Protein AF-A0A847VWU3-F1 (afdb_monomer_lite)

Secondary structure (DSSP, 8-state):
----EEEEEEEEBTTTB-HHHHHHHHHHHHHHHHHS--TT------HHHHHHHHHT--TT-EEEETTEEEEHHHHHHHHHHHHHHHHHHTTS-TT-EEEEEEESSTTS-SEEEEEE-TTS---BSSTT-S-BPPPSS-EEEEEEEEEE--HHHHHH-SS---EE--HHHHHHH----SSEEEEEE-S-EE--HHHHHHHHHH-TTEEEEEE-S-EEETTEEEP--TTSEEEEEE-TT--EEEEEEPPPGGG---------

pLDDT: mean 82.82, std 13.8, range [35.09, 96.25]

Foldseek 3Di:
DDQDWDFQDKDFAPPGDALQVLLLQLLVQLCCQVVVDPVPDPDPCDPVNSVCSLVVFDQVDWTDGPNDTHGSVLSNVSNLVSQVRRVVSVVDDGRKMWTKTATPDPPAAGIKIWIGGNPFDWDAPDPDDPHTDDTPDTDMQGEHEEEDDDPVCVVPPVDQDAEADDLVVVVVGDDPHPHQYEYEYPRRYDDDPVVCLVVLVVVQSYKYKYFDPWDDDPNDTDDDDPQWGWIWIQGSVRDTDIDTHHDNPVSVPDPDPPDD

Radius of gyration: 19.16 Å; chains: 1; bounding box: 58×44×49 Å

Sequence (260 aa):
MSDKWQIIFQYQLKINGDAQIIYDKIFKAALTYKFRNIKGFAVPVDNKVLTESIFSLTSHDKIEIEGRTINGQKIKELFITSIALKWIESKFEKEDYFFIVITENETSCDTAVMVAKKDSVLRPIDDDEKQLMLPEEYFPFEFQVKEYFDFERMKKDPLLISKEIDVEKMEKIVKQYSEITLIYVRDYIDYESDKMIDFFEKHKNCYFISSTIRIEIDGKEIPIDHDKHNYVITLSRQLIIVESFNRPSFLLKEKPFEST

Structure (mmCIF, N/CA/C/O backbone):
data_AF-A0A847VWU3-F1
#
_entry.id   AF-A0A847VWU3-F1
#
loop_
_atom_site.group_PDB
_atom_site.id
_atom_site.type_symbol
_atom_site.label_atom_id
_atom_site.label_alt_id
_atom_site.label_comp_id
_atom_site.label_asym_id
_atom_site.label_entity_id
_atom_site.label_seq_id
_atom_site.pdbx_PDB_ins_code
_atom_site.Cartn_x
_atom_site.Cartn_y
_atom_site.Cartn_z
_atom_site.occupancy
_atom_site.B_iso_or_equiv
_atom_site.auth_seq_id
_atom_site.auth_comp_id
_atom_site.auth_asym_id
_atom_site.auth_atom_id
_atom_site.pdbx_PDB_model_num
ATOM 1 N N . MET A 1 1 ? 27.919 -7.137 2.768 1.00 35.09 1 MET A N 1
ATOM 2 C CA . MET A 1 1 ? 27.077 -7.933 1.852 1.00 35.09 1 MET A CA 1
ATOM 3 C C . MET A 1 1 ? 25.853 -7.082 1.599 1.00 35.09 1 MET A C 1
ATOM 5 O O . MET A 1 1 ? 25.273 -6.654 2.583 1.00 35.09 1 MET A O 1
ATOM 9 N N . SER A 1 2 ? 25.564 -6.703 0.353 1.00 41.62 2 SER A N 1
ATOM 10 C CA . SER A 1 2 ? 24.390 -5.874 0.060 1.00 41.62 2 SER A CA 1
ATOM 11 C C . SER A 1 2 ? 23.129 -6.679 0.356 1.00 41.62 2 SER A C 1
ATOM 13 O O . SER A 1 2 ? 23.035 -7.818 -0.109 1.00 41.62 2 SER A O 1
ATOM 15 N N . ASP A 1 3 ? 22.186 -6.104 1.097 1.00 53.47 3 ASP A N 1
ATOM 16 C CA . ASP A 1 3 ? 20.833 -6.646 1.211 1.00 53.47 3 ASP A CA 1
ATOM 17 C C . ASP A 1 3 ? 20.292 -6.837 -0.211 1.00 53.47 3 ASP A C 1
ATOM 19 O O . ASP A 1 3 ? 20.166 -5.883 -0.982 1.00 53.47 3 ASP A O 1
ATOM 23 N N . LYS A 1 4 ? 20.102 -8.094 -0.627 1.00 74.19 4 LYS A N 1
ATOM 24 C CA . LYS A 1 4 ? 19.619 -8.389 -1.975 1.00 74.19 4 LYS A CA 1
ATOM 25 C C . LYS A 1 4 ? 18.125 -8.110 -2.006 1.00 74.19 4 LYS A C 1
ATOM 27 O O . LYS A 1 4 ? 17.320 -8.902 -1.522 1.00 74.19 4 LYS A O 1
ATOM 32 N N . TRP A 1 5 ? 17.769 -6.970 -2.583 1.00 84.31 5 TRP A N 1
ATOM 33 C CA . TRP A 1 5 ? 16.393 -6.657 -2.930 1.00 84.31 5 TRP A CA 1
ATOM 34 C C . TRP A 1 5 ? 15.884 -7.620 -3.998 1.00 84.31 5 TRP A C 1
ATOM 36 O O . TRP A 1 5 ? 16.487 -7.789 -5.059 1.00 84.31 5 TRP A O 1
ATOM 46 N N . GLN A 1 6 ? 14.734 -8.218 -3.731 1.00 87.38 6 GLN A N 1
ATOM 47 C CA . GLN A 1 6 ? 13.976 -9.005 -4.685 1.00 87.38 6 GLN A CA 1
ATOM 48 C C . GLN A 1 6 ? 12.876 -8.143 -5.293 1.00 87.38 6 GLN A C 1
ATOM 50 O O . GLN A 1 6 ? 11.941 -7.747 -4.600 1.00 87.38 6 GLN A O 1
ATOM 55 N N . ILE A 1 7 ? 12.957 -7.888 -6.599 1.00 90.25 7 ILE A N 1
ATOM 56 C CA . ILE A 1 7 ? 11.912 -7.169 -7.336 1.00 90.25 7 ILE A CA 1
ATOM 57 C C . ILE A 1 7 ? 10.694 -8.070 -7.501 1.00 90.25 7 ILE A C 1
ATOM 59 O O . ILE A 1 7 ? 10.752 -9.073 -8.201 1.00 90.25 7 ILE A O 1
ATOM 63 N N . ILE A 1 8 ? 9.580 -7.711 -6.870 1.00 92.38 8 ILE A N 1
ATOM 64 C CA . ILE A 1 8 ? 8.316 -8.444 -7.011 1.00 92.38 8 ILE A CA 1
ATOM 65 C C . ILE A 1 8 ? 7.503 -7.881 -8.167 1.00 92.38 8 ILE A C 1
ATOM 67 O O . ILE A 1 8 ? 6.957 -8.633 -8.971 1.00 92.38 8 ILE A O 1
ATOM 71 N N . PHE A 1 9 ? 7.451 -6.557 -8.267 1.00 93.44 9 PHE A N 1
ATOM 72 C CA . PHE A 1 9 ? 6.750 -5.879 -9.341 1.00 93.44 9 PHE A CA 1
ATOM 73 C C . PHE A 1 9 ? 7.606 -4.776 -9.929 1.00 93.44 9 PHE A C 1
ATOM 75 O O . PHE A 1 9 ? 8.358 -4.109 -9.221 1.00 93.44 9 PHE A O 1
ATOM 82 N N . GLN A 1 10 ? 7.404 -4.541 -11.218 1.00 92.75 10 GLN A N 1
ATOM 83 C CA . GLN A 1 10 ? 7.965 -3.398 -11.908 1.00 92.75 10 GLN A CA 1
ATOM 84 C C . GLN A 1 10 ? 6.977 -2.865 -12.936 1.00 92.75 10 GLN A C 1
ATOM 86 O O . GLN A 1 10 ? 6.230 -3.638 -13.547 1.00 92.75 10 GLN A O 1
ATOM 91 N N . TYR A 1 11 ? 6.991 -1.557 -13.140 1.00 92.81 11 TYR A N 1
ATOM 92 C CA . TYR A 1 11 ? 6.289 -0.907 -14.238 1.00 92.81 11 TYR A CA 1
ATOM 93 C C . TYR A 1 11 ? 6.914 0.456 -14.533 1.00 92.81 11 TYR A C 1
ATOM 95 O O . TYR A 1 11 ? 7.698 1.000 -13.758 1.00 92.81 11 TYR A O 1
ATOM 103 N N . GLN A 1 12 ? 6.542 0.999 -15.680 1.00 92.88 12 GLN A N 1
ATOM 104 C CA . GLN A 1 12 ? 6.832 2.351 -16.102 1.00 92.88 12 GLN A CA 1
ATOM 105 C C . GLN A 1 12 ? 5.539 3.168 -16.030 1.00 92.88 12 GLN A C 1
ATOM 107 O O . GLN A 1 12 ? 4.534 2.828 -16.674 1.00 92.88 12 GLN A O 1
ATOM 112 N N . LEU A 1 13 ? 5.562 4.235 -15.231 1.00 95.00 13 LEU A N 1
ATOM 113 C CA . LEU A 1 13 ? 4.368 4.972 -14.831 1.00 95.00 13 LEU A CA 1
ATOM 114 C C . LEU A 1 13 ? 3.604 5.510 -16.046 1.00 95.00 13 LEU A C 1
ATOM 116 O O . LEU A 1 13 ? 4.144 6.275 -16.852 1.00 95.00 13 LEU A O 1
ATOM 120 N N . LYS A 1 14 ? 2.322 5.130 -16.152 1.00 89.94 14 LYS A N 1
ATOM 121 C CA . LYS A 1 14 ? 1.381 5.509 -17.230 1.00 89.94 14 LYS A CA 1
ATOM 122 C C . LYS A 1 14 ? 1.799 5.066 -18.641 1.00 89.94 14 LYS A C 1
ATOM 124 O O . LYS A 1 14 ? 1.217 5.542 -19.617 1.00 89.94 14 LYS A O 1
ATOM 129 N N . ILE A 1 15 ? 2.785 4.179 -18.763 1.00 92.38 15 ILE A N 1
ATOM 130 C CA . ILE A 1 15 ? 3.139 3.525 -20.030 1.00 92.38 15 ILE A CA 1
ATOM 131 C C . ILE A 1 15 ? 2.595 2.108 -20.052 1.00 92.38 15 ILE A C 1
ATOM 133 O O . ILE A 1 15 ? 1.831 1.750 -20.944 1.00 92.38 15 ILE A O 1
ATOM 137 N N . ASN A 1 16 ? 2.965 1.309 -19.056 1.00 88.62 16 ASN A N 1
ATOM 138 C CA . ASN A 1 16 ? 2.540 -0.084 -18.954 1.00 88.62 16 ASN A CA 1
ATOM 139 C C . ASN A 1 16 ? 1.989 -0.442 -17.568 1.00 88.62 16 ASN A C 1
ATOM 141 O O . ASN A 1 16 ? 1.617 -1.594 -17.349 1.00 88.62 16 ASN A O 1
ATOM 145 N N . GLY A 1 17 ? 1.900 0.530 -16.656 1.00 90.94 17 GLY A N 1
ATOM 146 C CA . GLY A 1 17 ? 1.202 0.333 -15.401 1.00 90.94 17 GLY A CA 1
ATOM 147 C C . GLY A 1 17 ? 1.181 1.522 -14.463 1.00 90.94 17 GLY A C 1
ATOM 148 O O . GLY A 1 17 ? 1.675 2.611 -14.770 1.00 90.94 17 GLY A O 1
ATOM 149 N N . ASP A 1 18 ? 0.539 1.254 -13.337 1.00 94.94 18 ASP A N 1
ATOM 150 C CA . ASP A 1 18 ? 0.364 2.115 -12.181 1.00 94.94 18 ASP A CA 1
ATOM 151 C C . ASP A 1 18 ? 0.080 1.242 -10.936 1.00 94.94 18 ASP A C 1
ATOM 153 O O . ASP A 1 18 ? 0.038 0.002 -11.007 1.00 94.94 18 ASP A O 1
ATOM 157 N N . ALA A 1 19 ? -0.170 1.880 -9.794 1.00 95.38 19 ALA A N 1
ATOM 158 C CA . ALA A 1 19 ? -0.523 1.221 -8.546 1.00 95.38 19 ALA A CA 1
ATOM 159 C C . ALA A 1 19 ? -1.765 0.322 -8.665 1.00 95.38 19 ALA A C 1
ATOM 161 O O . ALA A 1 19 ? -1.837 -0.693 -7.969 1.00 95.38 19 ALA A O 1
ATOM 162 N N . GLN A 1 20 ? -2.723 0.626 -9.552 1.00 94.81 20 GLN A N 1
ATOM 163 C CA . GLN A 1 20 ? -3.925 -0.197 -9.738 1.00 94.81 20 GLN A CA 1
ATOM 164 C C . GLN A 1 20 ? -3.573 -1.583 -10.282 1.00 94.81 20 GLN A C 1
ATOM 166 O O . GLN A 1 20 ? -4.146 -2.575 -9.839 1.00 94.81 20 GLN A O 1
ATOM 171 N N . ILE A 1 21 ? -2.617 -1.692 -11.207 1.00 93.12 21 ILE A N 1
ATOM 172 C CA . ILE A 1 21 ? -2.214 -3.004 -11.742 1.00 93.12 21 ILE A CA 1
ATOM 173 C C . ILE A 1 21 ? -1.630 -3.890 -10.640 1.00 93.12 21 ILE A C 1
ATOM 175 O O . ILE A 1 21 ? -1.899 -5.093 -10.594 1.00 93.12 21 ILE A O 1
ATOM 179 N N . ILE A 1 22 ? -0.833 -3.307 -9.749 1.00 93.81 22 ILE A N 1
ATOM 180 C CA . ILE A 1 22 ? -0.228 -4.030 -8.628 1.00 93.81 22 ILE A CA 1
ATOM 181 C C . ILE A 1 22 ? -1.305 -4.474 -7.644 1.00 93.81 22 ILE A C 1
ATOM 183 O O . ILE A 1 22 ? -1.351 -5.643 -7.257 1.00 93.81 22 ILE A O 1
ATOM 187 N N . TYR A 1 23 ? -2.212 -3.557 -7.315 1.00 93.62 23 TYR A N 1
ATOM 188 C CA . TYR A 1 23 ? -3.382 -3.815 -6.490 1.00 93.62 23 TYR A CA 1
ATOM 189 C C . TYR A 1 23 ? -4.193 -5.007 -7.028 1.00 93.62 23 TYR A C 1
ATOM 191 O O . TYR A 1 23 ? -4.427 -5.985 -6.314 1.00 93.62 23 TYR A O 1
ATOM 199 N N . ASP A 1 24 ? -4.522 -4.998 -8.323 1.00 91.31 24 ASP A N 1
ATOM 200 C CA . ASP A 1 24 ? -5.249 -6.076 -8.999 1.00 91.31 24 ASP A CA 1
ATOM 201 C C . ASP A 1 24 ? -4.501 -7.417 -8.930 1.00 91.31 24 ASP A C 1
ATOM 203 O O . ASP A 1 24 ? -5.107 -8.456 -8.646 1.00 91.31 24 ASP A O 1
ATOM 207 N N . LYS A 1 25 ? -3.182 -7.420 -9.164 1.00 92.00 25 LYS A N 1
ATOM 208 C CA . LYS A 1 25 ? -2.349 -8.633 -9.095 1.00 92.00 25 LYS A CA 1
ATOM 209 C C . LYS A 1 25 ? -2.357 -9.251 -7.698 1.00 92.00 25 LYS A C 1
ATOM 211 O O . LYS A 1 25 ? -2.495 -10.471 -7.578 1.00 92.00 25 LYS A O 1
ATOM 216 N N . ILE A 1 26 ? -2.267 -8.426 -6.657 1.00 94.12 26 ILE A N 1
ATOM 217 C CA . ILE A 1 26 ? -2.273 -8.870 -5.260 1.00 94.12 26 ILE A CA 1
ATOM 218 C C . ILE A 1 26 ? -3.620 -9.504 -4.890 1.00 94.12 26 ILE A C 1
ATOM 220 O O . ILE A 1 26 ? -3.645 -10.633 -4.390 1.00 94.12 26 ILE A O 1
ATOM 224 N N . PHE A 1 27 ? -4.746 -8.851 -5.205 1.00 91.19 27 PHE A N 1
ATOM 225 C CA . PHE A 1 27 ? -6.069 -9.442 -4.955 1.00 91.19 27 PHE A CA 1
ATOM 226 C C . PHE A 1 27 ? -6.274 -10.736 -5.720 1.00 91.19 27 PHE A C 1
ATOM 228 O O . PHE A 1 27 ? -6.786 -11.709 -5.166 1.00 91.19 27 PHE A O 1
ATOM 235 N N . LYS A 1 28 ? -5.858 -10.779 -6.987 1.00 88.88 28 LYS A N 1
ATOM 236 C CA . LYS A 1 28 ? -5.970 -11.990 -7.794 1.00 88.88 28 LYS A CA 1
ATOM 237 C C . LYS A 1 28 ? -5.223 -13.153 -7.146 1.00 88.88 28 LYS A C 1
ATOM 239 O O . LYS A 1 28 ? -5.782 -14.247 -7.068 1.00 88.88 28 LYS A O 1
ATOM 244 N N . ALA A 1 29 ? -4.001 -12.929 -6.667 1.00 90.50 29 ALA A N 1
ATOM 245 C CA . ALA A 1 29 ? -3.205 -13.958 -6.005 1.00 90.50 29 ALA A CA 1
ATOM 246 C C . ALA A 1 29 ? -3.871 -14.446 -4.707 1.00 90.50 29 ALA A C 1
ATOM 248 O O . ALA A 1 29 ? -4.082 -15.648 -4.538 1.00 90.50 29 ALA A O 1
ATOM 249 N N . ALA A 1 30 ? -4.298 -13.527 -3.836 1.00 90.88 30 ALA A N 1
ATOM 250 C CA . ALA A 1 30 ? -4.929 -13.867 -2.560 1.00 90.88 30 ALA A CA 1
ATOM 251 C C . ALA A 1 30 ? -6.272 -14.595 -2.721 1.00 90.88 30 ALA A C 1
ATOM 253 O O . ALA A 1 30 ? -6.529 -15.599 -2.054 1.00 90.88 30 ALA A O 1
ATOM 254 N N . LEU A 1 31 ? -7.114 -14.150 -3.655 1.00 87.00 31 LEU A N 1
ATOM 255 C CA . LEU A 1 31 ? -8.372 -14.826 -3.971 1.00 87.00 31 LEU A CA 1
ATOM 256 C C . LEU A 1 31 ? -8.130 -16.205 -4.588 1.00 87.00 31 LEU A C 1
ATOM 258 O O . LEU A 1 31 ? -8.829 -17.157 -4.244 1.00 87.00 31 LEU A O 1
ATOM 262 N N . THR A 1 32 ? -7.133 -16.341 -5.469 1.00 85.62 32 THR A N 1
ATOM 263 C CA . THR A 1 32 ? -6.800 -17.637 -6.084 1.00 85.62 32 THR A CA 1
ATOM 264 C C . THR A 1 32 ? -6.338 -18.607 -5.010 1.00 85.62 32 THR A C 1
ATOM 266 O O . THR A 1 32 ? -6.769 -19.755 -5.008 1.00 85.62 32 THR A O 1
ATOM 269 N N . TYR A 1 33 ? -5.535 -18.142 -4.055 1.00 87.12 33 TYR A N 1
ATOM 270 C CA . TYR A 1 33 ? -5.117 -18.947 -2.916 1.00 87.12 33 TYR A CA 1
ATOM 271 C C . TYR A 1 33 ? -6.311 -19.392 -2.057 1.00 87.12 33 TYR A C 1
ATOM 273 O O . TYR A 1 33 ? -6.499 -20.587 -1.820 1.00 87.12 33 TYR A O 1
ATOM 281 N N . LYS A 1 34 ? -7.165 -18.445 -1.650 1.00 83.12 34 LYS A N 1
ATOM 282 C CA . LYS A 1 34 ? -8.310 -18.705 -0.763 1.00 83.12 34 LYS A CA 1
ATOM 283 C C . LYS A 1 34 ? -9.352 -19.630 -1.391 1.00 83.12 34 LYS A C 1
ATOM 285 O O . LYS A 1 34 ? -9.871 -20.515 -0.717 1.00 83.12 34 LYS A O 1
ATOM 290 N N . PHE A 1 35 ? -9.650 -19.444 -2.675 1.00 78.56 35 PHE A N 1
ATOM 291 C CA . PHE A 1 35 ? -10.722 -20.165 -3.367 1.00 78.56 35 PHE A CA 1
ATOM 292 C C . PHE A 1 35 ? -10.222 -21.286 -4.290 1.00 78.56 35 PHE A C 1
ATOM 294 O O . PHE A 1 35 ? -11.036 -21.985 -4.888 1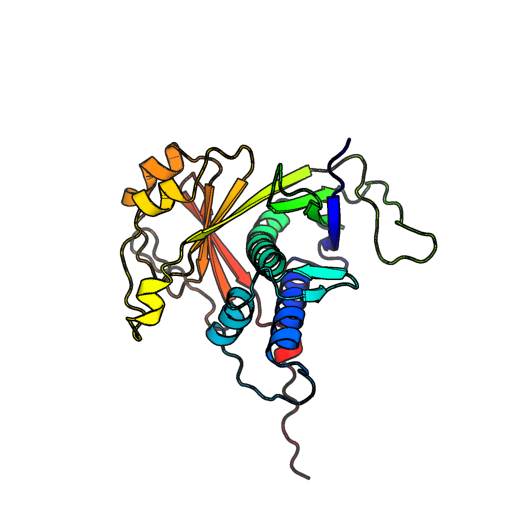.00 78.56 35 PHE A O 1
ATOM 301 N N . ARG A 1 36 ? -8.900 -21.490 -4.389 1.00 65.88 36 ARG A N 1
ATOM 302 C CA . ARG A 1 36 ? -8.166 -22.519 -5.162 1.00 65.88 36 ARG A CA 1
ATOM 303 C C . ARG A 1 36 ? -8.434 -22.573 -6.675 1.00 65.88 36 ARG A C 1
ATOM 305 O O . ARG A 1 36 ? -7.616 -23.131 -7.399 1.00 65.88 36 ARG A O 1
ATOM 312 N N . ASN A 1 37 ? -9.520 -21.987 -7.186 1.00 58.22 37 ASN A N 1
ATOM 313 C CA . ASN A 1 37 ? -9.790 -21.815 -8.612 1.00 58.22 37 ASN A CA 1
ATOM 314 C C . ASN A 1 37 ? -10.847 -20.712 -8.839 1.00 58.22 37 ASN A C 1
ATOM 316 O O . ASN A 1 37 ? -12.032 -20.921 -8.601 1.00 58.22 37 ASN A O 1
ATOM 320 N N . ILE A 1 38 ? -10.437 -19.529 -9.319 1.00 56.50 38 ILE A N 1
ATOM 321 C CA . ILE A 1 38 ? -11.364 -18.410 -9.613 1.00 56.50 38 ILE A CA 1
ATOM 322 C C . ILE A 1 38 ? -12.174 -18.666 -10.903 1.00 56.50 38 ILE A C 1
ATOM 324 O O . ILE A 1 38 ? -13.186 -18.011 -11.151 1.00 56.50 38 ILE A O 1
ATOM 328 N N . LYS A 1 39 ? -11.768 -19.632 -11.745 1.00 48.53 39 LYS A N 1
ATOM 329 C CA . LYS A 1 39 ? -12.489 -19.987 -12.978 1.00 48.53 39 LYS A CA 1
ATOM 330 C C . LYS A 1 39 ? -13.848 -20.614 -12.639 1.00 48.53 39 LYS A C 1
ATOM 332 O O . LYS A 1 39 ? -13.949 -21.827 -12.503 1.00 48.53 39 LYS A O 1
ATOM 337 N N . GLY A 1 40 ? -14.884 -19.785 -12.534 1.00 48.47 40 GLY A N 1
ATOM 338 C CA . GLY A 1 40 ? -16.279 -20.226 -12.426 1.00 48.47 40 GLY A CA 1
ATOM 339 C C . GLY A 1 40 ? -17.047 -19.717 -11.210 1.00 48.47 40 GLY A C 1
ATOM 340 O O . GLY A 1 40 ? -18.225 -20.033 -11.083 1.00 48.47 40 GLY A O 1
ATOM 341 N N . PHE A 1 41 ? -16.437 -18.916 -10.337 1.00 45.53 41 PHE A N 1
ATOM 342 C CA . PHE A 1 41 ? -17.151 -18.347 -9.199 1.00 45.53 41 PHE A CA 1
ATOM 343 C C . PHE A 1 41 ? -17.692 -16.954 -9.520 1.00 45.53 41 PHE A C 1
ATOM 345 O O . PHE A 1 41 ? -16.959 -15.970 -9.504 1.00 45.53 41 PHE A O 1
ATOM 352 N N . ALA A 1 42 ? -19.007 -16.877 -9.733 1.00 48.72 42 ALA A N 1
ATOM 353 C CA . ALA A 1 42 ? -19.791 -15.671 -9.483 1.00 48.72 42 ALA A CA 1
ATOM 354 C C . ALA A 1 42 ? -19.987 -15.522 -7.964 1.00 48.72 42 ALA A C 1
ATOM 356 O O . ALA A 1 42 ? -21.099 -15.624 -7.453 1.00 48.72 42 ALA A O 1
ATOM 357 N N . VAL A 1 43 ? -18.896 -15.396 -7.202 1.00 50.78 43 VAL A N 1
ATOM 358 C CA . VAL A 1 43 ? -19.023 -14.990 -5.798 1.00 50.78 43 VAL A CA 1
ATOM 359 C C . VAL A 1 43 ? -19.205 -13.480 -5.833 1.00 50.78 43 VAL A C 1
ATOM 361 O O . VAL A 1 43 ? -18.331 -12.807 -6.382 1.00 50.78 43 VAL A O 1
ATOM 364 N N . PRO A 1 44 ? -20.295 -12.924 -5.279 1.00 53.69 44 PRO A N 1
ATOM 365 C CA . PRO A 1 44 ? -20.343 -11.500 -4.998 1.00 53.69 44 PRO A CA 1
ATOM 366 C C . PRO A 1 44 ? -19.257 -11.217 -3.958 1.00 53.69 44 PRO A C 1
ATOM 368 O O . PRO A 1 44 ? -19.439 -11.439 -2.763 1.00 53.69 44 PRO A O 1
ATOM 371 N N . VAL A 1 45 ? -18.070 -10.833 -4.429 1.00 62.91 45 VAL A N 1
ATOM 372 C CA . VAL A 1 45 ? -16.958 -10.460 -3.560 1.00 62.91 45 VAL A CA 1
ATOM 373 C C . VAL A 1 45 ? -17.131 -8.980 -3.256 1.00 62.91 45 VAL A C 1
ATOM 375 O O . VAL A 1 45 ? -16.748 -8.125 -4.052 1.00 62.91 45 VAL A O 1
ATOM 378 N N . ASP A 1 46 ? -17.779 -8.674 -2.135 1.00 67.88 46 ASP A N 1
ATOM 379 C CA . ASP A 1 46 ? -17.837 -7.301 -1.645 1.00 67.88 46 ASP A CA 1
ATOM 380 C C . ASP A 1 46 ? -16.453 -6.839 -1.136 1.00 67.88 46 ASP A C 1
ATOM 382 O O . ASP A 1 46 ? -15.513 -7.628 -0.969 1.00 67.88 46 ASP A O 1
ATOM 386 N N . ASN A 1 47 ? -16.310 -5.534 -0.885 1.00 67.75 47 ASN A N 1
ATOM 387 C CA . ASN A 1 47 ? -15.045 -4.936 -0.445 1.00 67.75 47 ASN A CA 1
ATOM 388 C C . ASN A 1 47 ? -14.530 -5.567 0.869 1.00 67.75 47 ASN A C 1
ATOM 390 O O . ASN A 1 47 ? -13.316 -5.639 1.095 1.00 67.75 47 ASN A O 1
ATOM 394 N N . LYS A 1 48 ? -15.439 -6.051 1.728 1.00 72.12 48 LYS A N 1
ATOM 395 C CA . LYS A 1 48 ? -15.099 -6.715 2.989 1.00 72.12 48 LYS A CA 1
ATOM 396 C C . LYS A 1 48 ? -14.483 -8.083 2.719 1.00 72.12 48 LYS A C 1
ATOM 398 O O . LYS A 1 48 ? -13.387 -8.344 3.207 1.00 72.12 48 LYS A O 1
ATOM 403 N N . VAL A 1 49 ? -15.117 -8.924 1.905 1.00 71.38 49 VAL A N 1
ATOM 404 C CA . VAL A 1 49 ? -14.602 -10.252 1.534 1.00 71.38 49 VAL A CA 1
ATOM 405 C C . VAL A 1 49 ? -13.264 -10.129 0.805 1.00 71.38 49 VAL A C 1
ATOM 407 O O . VAL A 1 49 ? -12.358 -10.929 1.062 1.00 71.38 49 VAL A O 1
ATOM 410 N N . LEU A 1 50 ? -13.106 -9.114 -0.054 1.00 76.12 50 LEU A N 1
ATOM 411 C CA . LEU A 1 50 ? -11.833 -8.804 -0.705 1.00 76.12 50 LEU A CA 1
ATOM 412 C C . LEU A 1 50 ? -10.751 -8.535 0.336 1.00 76.12 50 LEU A C 1
ATOM 414 O O . LEU A 1 50 ? -9.747 -9.246 0.384 1.00 76.12 50 LEU A O 1
ATOM 418 N N . THR A 1 51 ? -10.971 -7.558 1.207 1.00 77.38 51 THR A N 1
ATOM 419 C CA . THR A 1 51 ? -9.987 -7.158 2.219 1.00 77.38 51 THR A CA 1
ATOM 420 C C . THR A 1 51 ? -9.687 -8.309 3.189 1.00 77.38 51 THR A C 1
ATOM 422 O O . THR A 1 51 ? -8.528 -8.611 3.469 1.00 77.38 51 THR A O 1
ATOM 425 N N . GLU A 1 52 ? -10.702 -9.055 3.629 1.00 79.50 52 GLU A N 1
ATOM 426 C CA . GLU A 1 52 ? -10.529 -10.245 4.469 1.00 79.50 52 GLU A CA 1
ATOM 427 C C . GLU A 1 52 ? -9.759 -11.367 3.771 1.00 79.50 52 GLU A C 1
ATOM 429 O O . GLU A 1 52 ? -9.061 -12.120 4.446 1.00 79.50 52 GLU A O 1
ATOM 434 N N . SER A 1 53 ? -9.847 -11.506 2.444 1.00 84.56 53 SER A N 1
ATOM 435 C CA . SER A 1 53 ? -9.055 -12.507 1.720 1.00 84.56 53 SER A CA 1
ATOM 436 C C . SER A 1 53 ? -7.553 -12.272 1.873 1.00 84.56 53 SER A C 1
ATOM 438 O O . SER A 1 53 ? -6.821 -13.237 2.067 1.00 84.56 53 SER A O 1
ATOM 440 N N . ILE A 1 54 ? -7.122 -11.008 1.907 1.00 91.25 54 ILE A N 1
ATOM 441 C CA . ILE A 1 54 ? -5.733 -10.610 2.156 1.00 91.25 54 ILE A CA 1
ATOM 442 C C . ILE A 1 54 ? -5.377 -10.812 3.630 1.00 91.25 54 ILE A C 1
ATOM 444 O O . ILE A 1 54 ? -4.417 -11.505 3.962 1.00 91.25 54 ILE A O 1
ATOM 448 N N . PHE A 1 55 ? -6.172 -10.254 4.545 1.00 89.69 55 PHE A N 1
ATOM 449 C CA . PHE A 1 55 ? -5.811 -10.261 5.967 1.00 89.69 55 PHE A CA 1
ATOM 450 C C . PHE A 1 55 ? -5.982 -11.623 6.656 1.00 89.69 55 PHE A C 1
ATOM 452 O O . PHE A 1 55 ? -5.436 -11.824 7.744 1.00 89.69 55 PHE A O 1
ATOM 459 N N . SER A 1 56 ? -6.673 -12.575 6.020 1.00 88.44 56 SER A N 1
ATOM 460 C CA . SER A 1 56 ? -6.753 -13.971 6.476 1.00 88.44 56 SER A CA 1
ATOM 461 C C . SER A 1 56 ? -5.479 -14.787 6.243 1.00 88.44 56 SER A C 1
ATOM 463 O O . SER A 1 56 ? -5.352 -15.862 6.821 1.00 88.44 56 SER A O 1
ATOM 465 N N . LEU A 1 57 ? -4.544 -14.284 5.432 1.00 92.25 57 LEU A N 1
ATOM 466 C CA . LEU A 1 57 ? -3.309 -14.994 5.115 1.00 92.25 57 LEU A CA 1
ATOM 467 C C . LEU A 1 57 ? -2.347 -15.018 6.312 1.00 92.25 57 LEU A C 1
ATOM 469 O O . LEU A 1 57 ? -2.354 -14.132 7.171 1.00 92.25 57 LEU A O 1
ATOM 473 N N . THR A 1 58 ? -1.492 -16.028 6.363 1.00 92.19 58 THR A N 1
ATOM 474 C CA . THR A 1 58 ? -0.506 -16.259 7.422 1.00 92.19 58 THR A CA 1
ATOM 475 C C . THR A 1 58 ? 0.899 -16.400 6.841 1.00 92.19 58 THR A C 1
ATOM 477 O O . THR A 1 58 ? 1.080 -16.643 5.650 1.00 92.19 58 THR A O 1
ATOM 480 N N . SER A 1 59 ? 1.929 -16.312 7.684 1.00 92.06 59 SER A N 1
ATOM 481 C CA . SER A 1 59 ? 3.323 -16.536 7.268 1.00 92.06 59 SER A CA 1
ATOM 482 C C . SER A 1 59 ? 3.605 -17.954 6.749 1.00 92.06 59 SER A C 1
ATOM 484 O O . SER A 1 59 ? 4.653 -18.189 6.156 1.00 92.06 59 SER A O 1
ATOM 486 N N . HIS A 1 60 ? 2.690 -18.901 6.974 1.00 94.12 60 HIS A N 1
ATOM 487 C CA . HIS A 1 60 ? 2.826 -20.294 6.546 1.00 94.12 60 HIS A CA 1
ATOM 488 C C . HIS A 1 60 ? 2.229 -20.524 5.151 1.00 94.12 60 HIS A C 1
ATOM 490 O O . HIS A 1 60 ? 2.548 -21.518 4.494 1.00 94.12 60 HIS A O 1
ATOM 496 N N . ASP A 1 61 ? 1.382 -19.603 4.691 1.00 94.31 61 ASP A N 1
ATOM 497 C CA . ASP A 1 61 ? 0.748 -19.678 3.383 1.00 94.31 61 ASP A CA 1
ATOM 498 C C . ASP A 1 61 ? 1.777 -19.381 2.296 1.00 94.31 61 ASP A C 1
ATOM 500 O O . ASP A 1 61 ? 2.569 -18.452 2.430 1.00 94.31 61 ASP A O 1
ATOM 504 N N . LYS A 1 62 ? 1.758 -20.160 1.211 1.00 93.88 62 LYS A N 1
ATOM 505 C CA . LYS A 1 62 ? 2.638 -19.994 0.048 1.00 93.88 62 LYS A CA 1
ATOM 506 C C . LYS A 1 62 ? 1.805 -19.568 -1.148 1.00 93.88 62 LYS A C 1
ATOM 508 O O . LYS A 1 62 ? 0.916 -20.311 -1.566 1.00 93.88 62 LYS A O 1
ATOM 513 N N . ILE A 1 63 ? 2.074 -18.379 -1.668 1.00 93.12 63 ILE A N 1
ATOM 514 C CA . ILE A 1 63 ? 1.240 -17.729 -2.676 1.00 93.12 63 ILE A CA 1
ATOM 515 C C . ILE A 1 63 ? 2.115 -17.373 -3.868 1.00 93.12 63 ILE A C 1
ATOM 517 O O . ILE A 1 63 ? 3.165 -16.749 -3.716 1.00 93.12 63 ILE A O 1
ATOM 521 N N . GLU A 1 64 ? 1.675 -17.785 -5.053 1.00 92.00 64 GLU A N 1
ATOM 522 C CA . GLU A 1 64 ? 2.350 -17.458 -6.303 1.00 92.00 64 GLU A CA 1
ATOM 523 C C . GLU A 1 64 ? 1.900 -16.092 -6.825 1.00 92.00 64 GLU A C 1
ATOM 525 O O . GLU A 1 64 ? 0.706 -15.836 -7.004 1.00 92.00 64 GLU A O 1
ATOM 530 N N . ILE A 1 65 ? 2.865 -15.219 -7.106 1.00 90.44 65 ILE A N 1
ATOM 531 C CA . ILE A 1 65 ? 2.644 -13.912 -7.721 1.00 90.44 65 ILE A CA 1
ATOM 532 C C . ILE A 1 65 ? 3.839 -13.551 -8.606 1.00 90.44 65 ILE A C 1
ATOM 534 O O . ILE A 1 65 ? 4.985 -13.692 -8.194 1.00 90.44 65 ILE A O 1
ATOM 538 N N . GLU A 1 66 ? 3.581 -13.150 -9.855 1.00 85.56 66 GLU A N 1
ATOM 539 C CA . GLU A 1 66 ? 4.624 -12.799 -10.841 1.00 85.56 66 GLU A CA 1
ATOM 540 C C . GLU A 1 66 ? 5.748 -13.852 -10.982 1.00 85.56 66 GLU A C 1
ATOM 542 O O . GLU A 1 66 ? 6.922 -13.520 -11.132 1.00 85.56 66 GLU A O 1
ATOM 547 N N . GLY A 1 67 ? 5.389 -15.141 -10.918 1.00 83.12 67 GLY A N 1
ATOM 548 C CA . GLY A 1 67 ? 6.341 -16.257 -11.026 1.00 83.12 67 GLY A CA 1
ATOM 549 C C . GLY A 1 67 ? 7.165 -16.521 -9.761 1.00 83.12 67 GLY A C 1
ATOM 550 O O . GLY A 1 67 ? 8.059 -17.361 -9.781 1.00 83.12 67 GLY A O 1
ATOM 551 N N . ARG A 1 68 ? 6.866 -15.835 -8.653 1.00 86.38 68 ARG A N 1
ATOM 552 C CA . ARG A 1 68 ? 7.548 -15.979 -7.363 1.00 86.38 68 ARG A CA 1
ATOM 553 C C . ARG A 1 68 ? 6.604 -16.573 -6.330 1.00 86.38 68 ARG A C 1
ATOM 555 O O . ARG A 1 68 ? 5.425 -16.237 -6.297 1.00 86.38 68 ARG A O 1
ATOM 562 N N . THR A 1 69 ? 7.132 -17.427 -5.458 1.00 91.56 69 THR A N 1
ATOM 563 C CA . THR A 1 69 ? 6.405 -17.891 -4.270 1.00 91.56 69 THR A CA 1
ATOM 564 C C . THR A 1 69 ? 6.787 -17.016 -3.088 1.00 91.56 69 THR A C 1
ATOM 566 O O . THR A 1 69 ? 7.935 -17.050 -2.650 1.00 91.56 69 THR A O 1
ATOM 569 N N . ILE A 1 70 ? 5.830 -16.264 -2.554 1.00 92.31 70 ILE A N 1
ATOM 570 C CA . ILE A 1 70 ? 6.016 -15.461 -1.342 1.00 92.31 70 ILE A CA 1
ATOM 571 C C . ILE A 1 70 ? 5.034 -15.894 -0.258 1.00 92.31 70 ILE A C 1
ATOM 573 O O . ILE A 1 70 ? 4.026 -16.550 -0.537 1.00 92.31 70 ILE A O 1
ATOM 577 N N . ASN A 1 71 ? 5.352 -15.571 0.995 1.00 93.25 71 ASN A N 1
ATOM 578 C CA . ASN A 1 71 ? 4.496 -15.949 2.110 1.00 93.25 71 ASN A CA 1
ATOM 579 C C . ASN A 1 71 ? 3.287 -15.002 2.265 1.00 93.25 71 ASN A C 1
ATOM 581 O O . ASN A 1 71 ? 3.280 -13.878 1.754 1.00 93.25 71 ASN A O 1
ATOM 585 N N . GLY A 1 72 ? 2.257 -15.446 2.987 1.00 94.31 72 GLY A N 1
ATOM 586 C CA . GLY A 1 72 ? 1.039 -14.660 3.203 1.00 94.31 72 GLY A CA 1
ATOM 587 C C . GLY A 1 72 ? 1.240 -13.352 3.968 1.00 94.31 72 GLY A C 1
ATOM 588 O O . GLY A 1 72 ? 0.528 -12.387 3.701 1.00 94.31 72 GLY A O 1
ATOM 589 N N . GLN A 1 73 ? 2.232 -13.276 4.859 1.00 93.62 73 GLN A N 1
ATOM 590 C CA . GLN A 1 73 ? 2.578 -12.030 5.550 1.00 93.62 73 GLN A CA 1
ATOM 591 C C . GLN A 1 73 ? 3.101 -10.979 4.554 1.00 93.62 73 GLN A C 1
ATOM 593 O O . GLN A 1 73 ? 2.596 -9.859 4.522 1.00 93.62 73 GLN A O 1
ATOM 598 N N . LYS A 1 74 ? 4.003 -11.368 3.646 1.00 93.69 74 LYS A N 1
ATOM 599 C CA . LYS A 1 74 ? 4.527 -10.493 2.586 1.00 93.69 74 LYS A CA 1
ATOM 600 C C . LYS A 1 74 ? 3.444 -10.011 1.626 1.00 93.69 74 LYS A C 1
ATOM 602 O O . LYS A 1 74 ? 3.513 -8.882 1.156 1.00 93.69 74 LYS A O 1
ATOM 607 N N . ILE A 1 75 ? 2.414 -10.816 1.361 1.00 95.38 75 ILE A N 1
ATOM 608 C CA . ILE A 1 75 ? 1.259 -10.376 0.558 1.00 95.38 75 ILE A CA 1
ATOM 609 C C . ILE A 1 75 ? 0.507 -9.226 1.239 1.00 95.38 75 ILE A C 1
ATOM 611 O O . ILE A 1 75 ? 0.134 -8.268 0.561 1.00 95.38 75 ILE A O 1
ATOM 615 N N . LYS A 1 76 ? 0.305 -9.283 2.562 1.00 95.06 76 LYS A N 1
ATOM 616 C CA . LYS A 1 76 ? -0.319 -8.177 3.312 1.00 95.06 76 LYS A CA 1
ATOM 617 C C . LYS A 1 76 ? 0.535 -6.920 3.258 1.00 95.06 76 LYS A C 1
ATOM 619 O O . LYS A 1 76 ? 0.011 -5.830 3.053 1.00 95.06 76 LYS A O 1
ATOM 624 N N . GLU A 1 77 ? 1.843 -7.077 3.407 1.00 95.50 77 GLU A N 1
ATOM 625 C CA . GLU A 1 77 ? 2.776 -5.954 3.385 1.00 95.50 77 GLU A CA 1
ATOM 626 C C . GLU A 1 77 ? 2.807 -5.291 2.006 1.00 95.50 77 GLU A C 1
ATOM 628 O O . GLU A 1 77 ? 2.629 -4.081 1.904 1.00 95.50 77 GLU A O 1
ATOM 633 N N . LEU A 1 78 ? 2.893 -6.082 0.931 1.00 95.81 78 LEU A N 1
ATOM 634 C CA . LEU A 1 78 ? 2.785 -5.592 -0.446 1.00 95.81 78 LEU A CA 1
ATOM 635 C C . LEU A 1 78 ? 1.440 -4.910 -0.716 1.00 95.81 78 LEU A C 1
ATOM 637 O O . LEU A 1 78 ? 1.401 -3.901 -1.419 1.00 95.81 78 LEU A O 1
ATOM 641 N N . PHE A 1 79 ? 0.342 -5.435 -0.164 1.00 95.25 79 PHE A N 1
ATOM 642 C CA . PHE A 1 79 ? -0.975 -4.812 -0.278 1.00 95.25 79 PHE A CA 1
ATOM 643 C C . PHE A 1 79 ? -0.978 -3.412 0.348 1.00 95.25 79 PHE A C 1
ATOM 645 O O . PHE A 1 79 ? -1.351 -2.448 -0.319 1.00 95.25 79 PHE A O 1
ATOM 652 N N . ILE A 1 80 ? -0.508 -3.275 1.587 1.00 95.69 80 ILE A N 1
ATOM 653 C CA . ILE A 1 80 ? -0.455 -1.982 2.285 1.00 95.69 80 ILE A CA 1
ATOM 654 C C . ILE A 1 80 ? 0.483 -1.012 1.550 1.00 95.69 80 ILE A C 1
ATOM 656 O O . ILE A 1 80 ? 0.129 0.147 1.326 1.00 95.69 80 ILE A O 1
ATOM 660 N N . THR A 1 81 ? 1.632 -1.495 1.081 1.00 96.25 81 THR A N 1
ATOM 661 C CA . THR A 1 81 ? 2.577 -0.707 0.279 1.00 96.25 81 THR A CA 1
ATOM 662 C C . THR A 1 81 ? 1.975 -0.262 -1.050 1.00 96.25 81 THR A C 1
ATOM 664 O O . THR A 1 81 ? 2.230 0.860 -1.477 1.00 96.25 81 THR A O 1
ATOM 667 N N . SER A 1 82 ? 1.113 -1.064 -1.686 1.00 95.25 82 SER A N 1
ATOM 668 C CA . SER A 1 82 ? 0.416 -0.660 -2.917 1.00 95.25 82 SER A CA 1
ATOM 669 C C . SER A 1 82 ? -0.543 0.517 -2.707 1.00 95.25 82 SER A C 1
ATOM 671 O O . SER A 1 82 ? -0.710 1.329 -3.614 1.00 95.25 82 SER A O 1
ATOM 673 N N . ILE A 1 83 ? -1.115 0.668 -1.506 1.00 94.81 83 ILE A N 1
ATOM 674 C CA . ILE A 1 83 ? -1.949 1.827 -1.158 1.00 94.81 83 ILE A CA 1
ATOM 675 C C . ILE A 1 83 ? -1.080 3.086 -1.084 1.00 94.81 83 ILE A C 1
ATOM 677 O O . ILE A 1 83 ? -1.399 4.095 -1.711 1.00 94.81 83 ILE A O 1
ATOM 681 N N . ALA A 1 84 ? 0.053 3.010 -0.378 1.00 95.06 84 ALA A N 1
ATOM 682 C CA . ALA A 1 84 ? 1.013 4.112 -0.304 1.00 95.06 84 ALA A CA 1
ATOM 683 C C . ALA A 1 84 ? 1.626 4.444 -1.675 1.00 95.06 84 ALA A C 1
ATOM 685 O O . ALA A 1 84 ? 1.883 5.612 -1.964 1.00 95.06 84 ALA A O 1
ATOM 686 N N . LEU A 1 85 ? 1.823 3.438 -2.534 1.00 95.81 85 LEU A N 1
ATOM 687 C CA . LEU A 1 85 ? 2.401 3.599 -3.866 1.00 95.81 85 LEU A CA 1
ATOM 688 C C . LEU A 1 85 ? 1.638 4.625 -4.700 1.00 95.81 85 LEU A C 1
ATOM 690 O O . LEU A 1 85 ? 2.272 5.448 -5.349 1.00 95.81 85 LEU A O 1
ATOM 694 N N . LYS A 1 86 ? 0.305 4.630 -4.643 1.00 93.88 86 LYS A N 1
ATOM 695 C CA . LYS A 1 86 ? -0.513 5.563 -5.425 1.00 93.88 86 LYS A CA 1
ATOM 696 C C . LYS A 1 86 ? -0.238 7.029 -5.079 1.00 93.88 86 LYS A C 1
ATOM 698 O O . LYS A 1 86 ? -0.078 7.870 -5.963 1.00 93.88 86 LYS A O 1
ATOM 703 N N . TRP A 1 87 ? -0.054 7.313 -3.791 1.00 92.56 87 TRP A N 1
ATOM 704 C CA . TRP A 1 87 ? 0.399 8.625 -3.343 1.00 92.56 87 TRP A CA 1
ATOM 705 C C . TRP A 1 87 ? 1.830 8.925 -3.805 1.00 92.56 87 TRP A C 1
ATOM 707 O O . TRP A 1 87 ? 2.130 10.052 -4.201 1.00 92.56 87 TRP A O 1
ATOM 717 N N . ILE A 1 88 ? 2.731 7.939 -3.776 1.00 94.94 88 ILE A N 1
ATOM 718 C CA . ILE A 1 88 ? 4.115 8.113 -4.242 1.00 94.94 88 ILE A CA 1
ATOM 719 C C . ILE A 1 88 ? 4.129 8.473 -5.730 1.00 94.94 88 ILE A C 1
ATOM 721 O O . ILE A 1 88 ? 4.784 9.448 -6.087 1.00 94.94 88 ILE A O 1
ATOM 725 N N . GLU A 1 89 ? 3.367 7.774 -6.577 1.00 95.62 89 GLU A N 1
ATOM 726 C CA . GLU A 1 89 ? 3.252 8.046 -8.021 1.00 95.62 89 GLU A CA 1
ATOM 727 C C . GLU A 1 89 ? 2.905 9.506 -8.327 1.00 95.62 89 GLU A C 1
ATOM 729 O O . GLU A 1 89 ? 3.400 10.064 -9.306 1.00 95.62 89 GLU A O 1
ATOM 734 N N . SER A 1 90 ? 2.102 10.155 -7.475 1.00 92.62 90 SER A N 1
ATOM 735 C CA . SER A 1 90 ? 1.711 11.562 -7.650 1.00 92.62 90 SER A CA 1
ATOM 736 C C . SER A 1 90 ? 2.883 12.552 -7.572 1.00 92.62 90 SER A C 1
ATOM 738 O O . SER A 1 90 ? 2.753 13.696 -8.009 1.00 92.62 90 SER A O 1
ATOM 740 N N . LYS A 1 91 ? 4.032 12.119 -7.040 1.00 93.69 91 LYS A N 1
ATOM 741 C CA . LYS A 1 91 ? 5.243 12.932 -6.858 1.00 93.69 91 LYS A CA 1
ATOM 742 C C . LYS A 1 91 ? 6.263 12.786 -7.986 1.00 93.69 91 LYS A C 1
ATOM 744 O O . LYS A 1 91 ? 7.282 13.474 -7.954 1.00 93.69 91 LYS A O 1
ATOM 749 N N . PHE A 1 92 ? 6.029 11.884 -8.937 1.00 95.56 92 PHE A N 1
ATOM 750 C CA . PHE A 1 92 ? 6.987 11.547 -9.990 1.00 95.56 92 PHE A CA 1
ATOM 751 C C . PHE A 1 92 ? 6.430 11.819 -11.382 1.00 95.56 92 PHE A C 1
ATOM 753 O O . PHE A 1 92 ? 5.235 12.062 -11.579 1.00 95.56 92 PHE A O 1
ATOM 760 N N . GLU A 1 93 ? 7.328 11.829 -12.361 1.00 92.31 93 GLU A N 1
ATOM 761 C CA . GLU A 1 93 ? 6.966 12.139 -13.734 1.00 92.31 93 GLU A CA 1
ATOM 762 C C . GLU A 1 93 ? 6.410 10.908 -14.445 1.00 92.31 93 GLU A C 1
ATOM 764 O O . GLU A 1 93 ? 6.700 9.758 -14.111 1.00 92.31 93 GLU A O 1
ATOM 769 N N . LYS A 1 94 ? 5.609 11.162 -15.483 1.00 91.31 94 LYS A N 1
ATOM 770 C CA . LYS A 1 94 ? 5.244 10.118 -16.440 1.00 91.31 94 LYS A CA 1
ATOM 771 C C . LYS A 1 94 ? 6.529 9.458 -16.959 1.00 91.31 94 LYS A C 1
ATOM 773 O O . LYS A 1 94 ? 7.504 10.164 -17.193 1.00 91.31 94 LYS A O 1
ATOM 778 N N . GLU A 1 95 ? 6.484 8.151 -17.201 1.00 92.56 95 GLU A N 1
ATOM 779 C CA . GLU A 1 95 ? 7.607 7.349 -17.712 1.00 92.56 95 GLU A CA 1
ATOM 780 C C . GLU A 1 95 ? 8.722 7.040 -16.703 1.00 92.56 95 GLU A C 1
ATOM 782 O O . GLU A 1 95 ? 9.610 6.258 -17.044 1.00 92.56 95 GLU A O 1
ATOM 787 N N . ASP A 1 96 ? 8.667 7.562 -15.473 1.00 95.31 96 ASP A N 1
ATOM 788 C CA . ASP A 1 96 ? 9.554 7.098 -14.400 1.00 95.31 96 ASP A CA 1
ATOM 789 C C . ASP A 1 96 ? 9.270 5.612 -14.089 1.00 95.31 96 ASP A C 1
ATOM 791 O O . ASP A 1 96 ? 8.137 5.120 -14.212 1.00 95.31 96 ASP A O 1
ATOM 795 N N . TYR A 1 97 ? 10.317 4.877 -13.720 1.00 94.75 97 TYR A N 1
ATOM 796 C CA . TYR A 1 97 ? 10.255 3.446 -13.436 1.00 94.75 97 TYR A CA 1
ATOM 797 C C . TYR A 1 97 ? 10.048 3.201 -11.951 1.00 94.75 97 TYR A C 1
ATOM 799 O O . TYR A 1 97 ? 10.745 3.768 -11.114 1.00 94.75 97 TYR A O 1
ATOM 807 N N . PHE A 1 98 ? 9.124 2.303 -11.636 1.00 96.25 98 PHE A N 1
ATOM 808 C CA . PHE A 1 98 ? 8.794 1.909 -10.278 1.00 96.25 98 PHE A CA 1
ATOM 809 C C . PHE A 1 98 ? 9.114 0.436 -10.083 1.00 96.25 98 PHE A C 1
ATOM 811 O O . PHE A 1 98 ? 8.629 -0.414 -10.832 1.00 96.25 98 PHE A O 1
ATOM 818 N N . PHE A 1 99 ? 9.884 0.142 -9.041 1.00 94.50 99 PHE A N 1
ATOM 819 C CA . PHE A 1 99 ? 10.230 -1.208 -8.618 1.00 94.50 99 PHE A CA 1
ATOM 820 C C . PHE A 1 99 ? 9.734 -1.415 -7.193 1.00 94.50 99 PHE A C 1
ATOM 822 O O . PHE A 1 99 ? 10.173 -0.729 -6.272 1.00 94.50 99 PHE A O 1
ATOM 829 N N . ILE A 1 100 ? 8.822 -2.361 -6.998 1.00 95.00 100 ILE A N 1
ATOM 830 C CA . ILE A 1 100 ? 8.381 -2.770 -5.665 1.00 95.00 100 ILE A CA 1
ATOM 831 C C . ILE A 1 100 ? 9.187 -3.993 -5.279 1.00 95.00 100 ILE A C 1
ATOM 833 O O . ILE A 1 100 ? 9.155 -5.019 -5.971 1.00 95.00 100 ILE A O 1
ATOM 837 N N . VAL A 1 101 ? 9.905 -3.875 -4.173 1.00 92.50 101 VAL A N 1
ATOM 838 C CA . VAL A 1 101 ? 10.890 -4.856 -3.746 1.00 92.50 101 VAL A CA 1
ATOM 839 C C . VAL A 1 101 ? 10.623 -5.339 -2.326 1.00 92.50 101 VAL A C 1
ATOM 841 O O . VAL A 1 101 ? 10.043 -4.631 -1.501 1.00 92.50 101 VAL A O 1
ATOM 844 N N . ILE A 1 102 ? 11.073 -6.556 -2.044 1.00 90.31 102 ILE A N 1
ATOM 845 C CA . ILE A 1 102 ? 11.158 -7.116 -0.692 1.00 90.31 102 ILE A CA 1
ATOM 846 C C . ILE A 1 102 ? 12.607 -7.503 -0.408 1.00 90.31 102 ILE A C 1
ATOM 848 O O . ILE A 1 102 ? 13.363 -7.794 -1.334 1.00 90.31 102 ILE A O 1
ATOM 852 N N . THR A 1 103 ? 13.007 -7.502 0.857 1.00 80.38 103 THR A N 1
ATOM 853 C CA . THR A 1 103 ? 14.326 -8.002 1.259 1.00 80.38 103 THR A CA 1
ATOM 854 C C . THR A 1 103 ? 14.272 -9.507 1.529 1.00 80.38 103 THR A C 1
ATOM 856 O O . THR A 1 103 ? 13.281 -10.016 2.055 1.00 80.38 103 THR A O 1
ATOM 859 N N . GLU A 1 104 ? 15.342 -10.228 1.182 1.00 67.06 104 GLU A N 1
ATOM 860 C CA . GLU A 1 104 ? 15.536 -11.625 1.608 1.00 67.06 104 GLU A CA 1
ATOM 861 C C . GLU A 1 104 ? 15.831 -11.730 3.113 1.00 67.06 104 GLU A C 1
ATOM 863 O O . GLU A 1 104 ? 15.502 -12.736 3.737 1.00 67.06 104 GLU A O 1
ATOM 868 N N . ASN A 1 105 ? 16.414 -10.677 3.697 1.00 67.75 105 ASN A N 1
ATOM 869 C CA . ASN A 1 105 ? 16.721 -10.566 5.119 1.00 67.75 105 ASN A CA 1
ATOM 870 C C . ASN A 1 105 ? 15.944 -9.384 5.712 1.00 67.75 105 ASN A C 1
ATOM 872 O O . ASN A 1 105 ? 16.293 -8.232 5.465 1.00 67.75 105 ASN A O 1
ATOM 876 N N . GLU A 1 106 ? 14.914 -9.657 6.516 1.00 64.88 106 GLU A N 1
ATOM 877 C CA . GLU A 1 106 ? 14.019 -8.660 7.150 1.00 64.88 106 GLU A CA 1
ATOM 878 C C . GLU A 1 106 ? 14.695 -7.806 8.244 1.00 64.88 106 GLU A C 1
ATOM 880 O O . GLU A 1 106 ? 14.078 -7.398 9.225 1.00 64.88 106 GLU A O 1
ATOM 885 N N . THR A 1 107 ? 15.995 -7.555 8.130 1.00 62.25 107 THR A N 1
ATOM 886 C CA . THR A 1 107 ? 16.768 -6.839 9.144 1.00 62.25 107 THR A CA 1
ATOM 887 C C . THR A 1 107 ? 16.646 -5.321 9.039 1.00 62.25 107 THR A C 1
ATOM 889 O O . THR A 1 107 ? 16.883 -4.652 10.041 1.00 62.25 107 THR A O 1
ATOM 892 N N . SER A 1 108 ? 16.277 -4.781 7.871 1.00 70.88 108 SER A N 1
ATOM 893 C CA . SER A 1 108 ? 16.238 -3.334 7.598 1.00 70.88 108 SER A CA 1
ATOM 894 C C . SER A 1 108 ? 14.829 -2.800 7.302 1.00 70.88 108 SER A C 1
ATOM 896 O O . SER A 1 108 ? 14.399 -1.849 7.948 1.00 70.88 108 SER A O 1
ATOM 898 N N . CYS A 1 109 ? 14.054 -3.422 6.406 1.00 87.81 109 CYS A N 1
ATOM 899 C CA . CYS A 1 109 ? 12.658 -3.034 6.153 1.00 87.81 109 CYS A CA 1
ATOM 900 C C . CYS A 1 109 ? 11.777 -4.212 5.706 1.00 87.81 109 CYS A C 1
ATOM 902 O O . CYS A 1 109 ? 12.284 -5.276 5.351 1.00 87.81 109 CYS A O 1
ATOM 904 N N . ASP A 1 110 ? 10.453 -4.031 5.720 1.00 91.62 110 ASP A N 1
ATOM 905 C CA . ASP A 1 110 ? 9.501 -5.076 5.323 1.00 91.62 110 ASP A CA 1
ATOM 906 C C . ASP A 1 110 ? 9.320 -5.115 3.795 1.00 91.62 110 ASP A C 1
ATOM 908 O O . ASP A 1 110 ? 9.355 -6.189 3.184 1.00 91.62 110 ASP A O 1
ATOM 912 N N . THR A 1 111 ? 9.152 -3.936 3.181 1.00 94.50 111 THR A N 1
ATOM 913 C CA . THR A 1 111 ? 9.019 -3.722 1.728 1.00 94.50 111 THR A CA 1
ATOM 914 C C . THR A 1 111 ? 9.601 -2.362 1.338 1.00 94.50 111 THR A C 1
ATOM 916 O O . THR A 1 111 ? 9.697 -1.466 2.176 1.00 94.50 111 THR A O 1
ATOM 919 N N . ALA A 1 112 ? 9.934 -2.166 0.064 1.00 94.50 112 ALA A N 1
ATOM 920 C CA . ALA A 1 112 ? 10.346 -0.860 -0.438 1.00 94.50 112 ALA A CA 1
ATOM 921 C C . ALA A 1 112 ? 9.835 -0.585 -1.857 1.00 94.50 112 ALA A C 1
ATOM 923 O O . ALA A 1 112 ? 9.512 -1.499 -2.620 1.00 94.50 112 ALA A O 1
ATOM 924 N N . VAL A 1 113 ? 9.778 0.696 -2.207 1.00 96.19 113 VAL A N 1
ATOM 925 C CA . VAL A 1 113 ? 9.546 1.187 -3.566 1.00 96.19 113 VAL A CA 1
ATOM 926 C C . VAL A 1 113 ? 10.788 1.951 -4.000 1.00 96.19 113 VAL A C 1
ATOM 928 O O . VAL A 1 113 ? 11.132 2.964 -3.399 1.00 96.19 113 VAL A O 1
ATOM 931 N N . MET A 1 114 ? 11.449 1.476 -5.050 1.00 95.12 114 MET A N 1
ATOM 932 C CA . MET A 1 114 ? 12.580 2.159 -5.671 1.00 95.12 114 MET A CA 1
ATOM 933 C C . MET A 1 114 ? 12.087 2.838 -6.943 1.00 95.12 114 MET A C 1
ATOM 935 O O . MET A 1 114 ? 11.509 2.176 -7.809 1.00 95.12 114 MET A O 1
ATOM 939 N N . VAL A 1 115 ? 12.288 4.151 -7.052 1.00 96.06 115 VAL A N 1
ATOM 940 C CA . VAL A 1 115 ? 11.869 4.927 -8.226 1.00 96.06 115 VAL A CA 1
ATOM 941 C C . VAL A 1 115 ? 13.090 5.394 -8.999 1.00 96.06 115 VAL A C 1
ATOM 943 O O . VAL A 1 115 ? 13.948 6.074 -8.443 1.00 96.06 115 VAL A O 1
ATOM 946 N N . ALA A 1 116 ? 13.168 5.058 -10.278 1.00 95.06 116 ALA A N 1
ATOM 947 C CA . ALA A 1 116 ?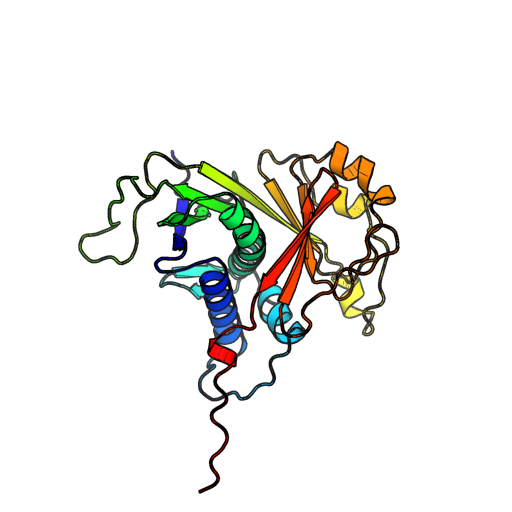 14.243 5.485 -11.165 1.00 95.06 116 ALA A CA 1
ATOM 948 C C . ALA A 1 116 ? 13.703 6.397 -12.264 1.00 95.06 116 ALA A C 1
ATOM 950 O O . ALA A 1 116 ? 12.531 6.315 -12.640 1.00 95.06 116 ALA A O 1
ATOM 951 N N . LYS A 1 117 ? 14.555 7.282 -12.777 1.00 94.81 117 LYS A N 1
ATOM 952 C CA . LYS A 1 117 ? 14.153 8.222 -13.821 1.00 94.81 117 LYS A CA 1
ATOM 953 C C . LYS A 1 117 ? 13.979 7.518 -15.160 1.00 94.81 117 LYS A C 1
ATOM 955 O O . LYS A 1 117 ? 14.586 6.484 -15.423 1.00 94.81 117 LYS A O 1
ATOM 960 N N . LYS A 1 118 ? 13.123 8.068 -16.020 1.00 90.06 118 LYS A N 1
ATOM 961 C CA . LYS A 1 118 ? 12.831 7.493 -17.347 1.00 90.06 118 LYS A CA 1
ATOM 962 C C . LYS A 1 118 ? 14.061 7.269 -18.243 1.00 90.06 118 LYS A C 1
ATOM 964 O O . LYS A 1 118 ? 14.006 6.454 -19.159 1.00 90.06 118 LYS A O 1
ATOM 969 N N . ASP A 1 119 ? 15.145 8.000 -18.004 1.00 89.12 119 ASP A N 1
ATOM 970 C CA . ASP A 1 119 ? 16.430 7.921 -18.704 1.00 89.12 119 ASP A CA 1
ATOM 971 C C . ASP A 1 119 ? 17.463 7.025 -17.998 1.00 89.12 119 ASP A C 1
ATOM 973 O O . ASP A 1 119 ? 18.579 6.862 -18.494 1.00 89.12 119 ASP A O 1
ATOM 977 N N . SER A 1 120 ? 17.102 6.397 -16.875 1.00 89.38 120 SER A N 1
ATOM 978 C CA . SER A 1 120 ? 17.958 5.432 -16.192 1.00 89.38 120 SER A CA 1
ATOM 979 C C . SER A 1 120 ? 18.278 4.232 -17.088 1.00 89.38 120 SER A C 1
ATOM 981 O O . SER A 1 120 ? 17.426 3.700 -17.802 1.00 89.38 120 SER A O 1
ATOM 983 N N . VAL A 1 121 ? 19.527 3.767 -17.020 1.00 83.44 121 VAL A N 1
ATOM 984 C CA . VAL A 1 121 ? 19.976 2.581 -17.756 1.00 83.44 121 VAL A CA 1
ATOM 985 C C . VAL A 1 121 ? 19.428 1.333 -17.074 1.00 83.44 121 VAL A C 1
ATOM 987 O O . VAL A 1 121 ? 19.861 0.974 -15.980 1.00 83.44 121 VAL A O 1
ATOM 990 N N . LEU A 1 122 ? 18.497 0.651 -17.740 1.00 83.31 122 LEU A N 1
ATOM 991 C CA . LEU A 1 122 ? 17.905 -0.589 -17.248 1.00 83.31 122 LEU A CA 1
ATOM 992 C C . LEU A 1 122 ? 18.524 -1.792 -17.947 1.00 83.31 122 LEU A C 1
ATOM 994 O O . LEU A 1 122 ? 18.706 -1.796 -19.165 1.00 83.31 122 LEU A O 1
ATOM 998 N N . ARG A 1 123 ? 18.841 -2.820 -17.162 1.00 80.69 123 ARG A N 1
ATOM 999 C CA . ARG A 1 123 ? 19.394 -4.082 -17.657 1.00 80.69 123 ARG A CA 1
ATOM 1000 C C . ARG A 1 123 ? 18.440 -5.219 -17.305 1.00 80.69 123 ARG A C 1
ATOM 1002 O O . ARG A 1 123 ? 17.920 -5.207 -16.190 1.00 80.69 123 ARG A O 1
AT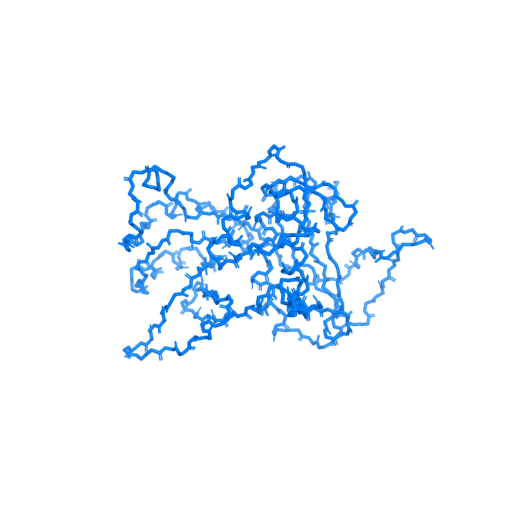OM 1009 N N . PRO A 1 124 ? 18.179 -6.167 -18.214 1.00 77.62 124 PRO A N 1
ATOM 1010 C CA . PRO A 1 124 ? 17.427 -7.367 -17.872 1.00 77.62 124 PRO A CA 1
ATOM 1011 C C . PRO A 1 124 ? 18.211 -8.222 -16.869 1.00 77.62 124 PRO A C 1
ATOM 1013 O O . PRO A 1 124 ? 19.436 -8.112 -16.785 1.00 77.62 124 PRO A O 1
ATOM 1016 N N . ILE A 1 125 ? 17.498 -9.042 -16.094 1.00 70.56 125 ILE A N 1
ATOM 1017 C CA . ILE A 1 125 ? 18.122 -9.990 -15.157 1.00 70.56 125 ILE A CA 1
ATOM 1018 C C . ILE A 1 125 ? 18.847 -11.107 -15.923 1.00 70.56 125 ILE A C 1
ATOM 1020 O O . ILE A 1 125 ? 19.971 -11.428 -15.558 1.00 70.56 125 ILE A O 1
ATOM 1024 N N . ASP A 1 126 ? 18.243 -11.611 -17.005 1.00 63.78 126 ASP A N 1
ATOM 1025 C CA . ASP A 1 126 ? 18.796 -12.630 -17.907 1.00 63.78 126 ASP A CA 1
ATOM 1026 C C . ASP A 1 126 ? 18.335 -12.380 -19.361 1.00 63.78 126 ASP A C 1
ATOM 1028 O O . ASP A 1 126 ? 17.371 -11.644 -19.595 1.00 63.78 126 ASP A O 1
ATOM 1032 N N . ASP A 1 127 ? 19.004 -13.010 -20.340 1.00 52.00 127 ASP A N 1
ATOM 1033 C CA . ASP A 1 127 ? 18.807 -12.813 -21.795 1.00 52.00 127 ASP A CA 1
ATOM 1034 C C . ASP A 1 127 ? 17.367 -13.075 -22.302 1.00 52.00 127 ASP A C 1
ATOM 1036 O O . ASP A 1 127 ? 17.028 -12.673 -23.416 1.00 52.00 127 ASP A O 1
ATOM 1040 N N . ASP A 1 128 ? 16.507 -13.703 -21.491 1.00 54.12 128 ASP A N 1
ATOM 1041 C CA . ASP A 1 128 ? 15.122 -14.065 -21.835 1.00 54.12 128 ASP A CA 1
ATOM 1042 C C . ASP A 1 128 ? 14.035 -13.266 -21.070 1.00 54.12 128 ASP A C 1
ATOM 1044 O O . ASP A 1 128 ? 12.835 -13.482 -21.280 1.00 54.12 128 ASP A O 1
ATOM 1048 N N . 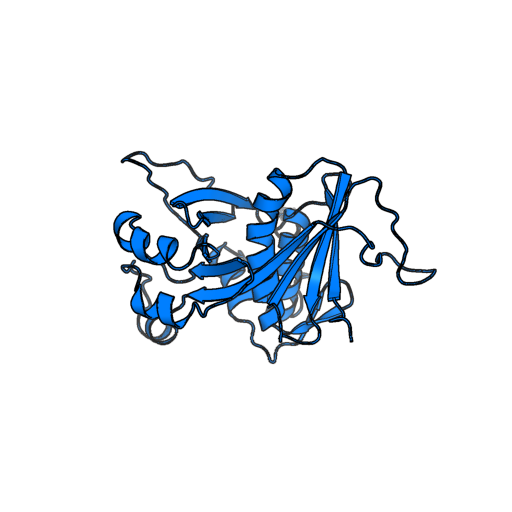GLU A 1 129 ? 14.378 -12.348 -20.154 1.00 56.53 129 GLU A N 1
ATOM 1049 C CA . GLU A 1 129 ? 13.449 -12.037 -19.055 1.00 56.53 129 GLU A CA 1
ATOM 1050 C C . GLU A 1 129 ? 12.715 -10.685 -19.076 1.00 56.53 129 GLU A C 1
ATOM 1052 O O . GLU A 1 129 ? 13.259 -9.600 -19.264 1.00 56.53 129 GLU A O 1
ATOM 1057 N N . LYS A 1 130 ? 11.418 -10.771 -18.742 1.00 61.50 130 LYS A N 1
ATOM 1058 C CA . LYS A 1 130 ? 10.466 -9.667 -18.506 1.00 61.50 130 LYS A CA 1
ATOM 1059 C C . LYS A 1 130 ? 10.777 -8.826 -17.253 1.00 61.50 130 LYS A C 1
ATOM 1061 O O . LYS A 1 130 ? 9.984 -7.943 -16.922 1.00 61.50 130 LYS A O 1
ATOM 1066 N N . GLN A 1 131 ? 11.859 -9.125 -16.533 1.00 67.31 131 GLN A N 1
ATOM 1067 C CA . GLN A 1 131 ? 12.258 -8.469 -15.286 1.00 67.31 131 GLN A CA 1
ATOM 1068 C C . GLN A 1 131 ? 13.602 -7.757 -15.458 1.00 67.31 131 GLN A C 1
ATOM 1070 O O . GLN A 1 131 ? 14.513 -8.248 -16.121 1.00 67.31 131 GLN A O 1
ATOM 1075 N N . LEU A 1 132 ? 13.701 -6.569 -14.869 1.00 75.06 132 LEU A N 1
ATOM 1076 C CA . LEU A 1 132 ? 14.861 -5.689 -14.934 1.00 75.06 132 LEU A CA 1
ATOM 1077 C C . LEU A 1 132 ? 15.601 -5.732 -13.602 1.00 75.06 132 LEU A C 1
ATOM 1079 O O . LEU A 1 132 ? 14.990 -5.935 -12.560 1.00 75.06 132 LEU A O 1
ATOM 1083 N N . MET A 1 133 ? 16.910 -5.524 -13.627 1.00 82.25 133 MET A N 1
ATOM 1084 C CA . MET A 1 133 ? 17.696 -5.252 -12.431 1.00 82.25 133 MET A CA 1
ATOM 1085 C C . MET A 1 133 ? 17.332 -3.881 -11.859 1.00 82.25 133 MET A C 1
ATOM 1087 O O . MET A 1 133 ? 16.961 -2.968 -12.603 1.00 82.25 133 MET A O 1
ATOM 1091 N N . LEU A 1 134 ? 17.505 -3.718 -10.542 1.00 85.00 134 LEU A N 1
ATOM 1092 C CA . LEU A 1 134 ? 17.475 -2.385 -9.949 1.00 85.00 134 LEU A CA 1
ATOM 1093 C C . LEU A 1 134 ? 18.588 -1.537 -10.589 1.00 85.00 134 LEU A C 1
ATOM 1095 O O . LEU A 1 134 ? 19.723 -2.015 -10.687 1.00 85.00 134 LEU A O 1
ATOM 1099 N N . PRO A 1 135 ? 18.282 -0.307 -11.032 1.00 85.56 135 PRO A N 1
ATOM 1100 C CA . PRO A 1 135 ? 19.298 0.603 -11.539 1.00 85.56 135 PRO A CA 1
ATOM 1101 C C . PRO A 1 135 ? 20.265 1.019 -10.425 1.00 85.56 135 PRO A C 1
ATOM 1103 O O . PRO A 1 135 ? 19.972 0.866 -9.241 1.00 85.56 135 PRO A O 1
ATOM 1106 N N . GLU A 1 136 ? 21.422 1.563 -10.805 1.00 84.44 136 GLU A N 1
ATOM 1107 C CA . GLU A 1 136 ? 22.413 2.070 -9.841 1.00 84.44 136 GLU A CA 1
ATOM 1108 C C . GLU A 1 136 ? 21.920 3.334 -9.119 1.00 84.44 136 GLU A C 1
ATOM 1110 O O . GLU A 1 136 ? 22.219 3.533 -7.944 1.00 84.44 136 GLU A O 1
ATOM 1115 N N . GLU A 1 137 ? 21.125 4.160 -9.805 1.00 89.31 137 GLU A N 1
ATOM 1116 C CA . GLU A 1 137 ? 20.544 5.388 -9.265 1.00 89.31 137 GLU A CA 1
ATOM 1117 C C . GLU A 1 137 ? 19.023 5.258 -9.138 1.00 89.31 137 GLU A C 1
ATOM 1119 O O . GLU A 1 137 ? 18.313 5.020 -10.119 1.00 89.31 137 GLU A O 1
ATOM 1124 N N . TYR A 1 138 ? 18.517 5.430 -7.917 1.00 92.69 138 TYR A N 1
ATOM 1125 C CA . TYR A 1 138 ? 17.090 5.418 -7.607 1.00 92.69 138 TYR A CA 1
ATOM 1126 C C . TYR A 1 138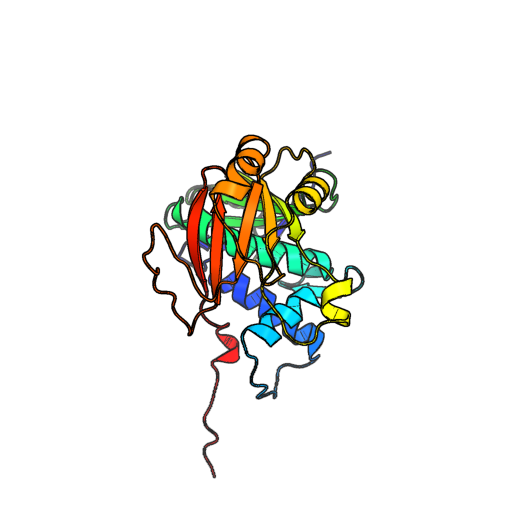 ? 16.782 6.252 -6.360 1.00 92.69 138 TYR A C 1
ATOM 1128 O O . TYR A 1 138 ? 17.640 6.500 -5.513 1.00 92.69 138 TYR A O 1
ATOM 1136 N N . PHE A 1 139 ? 15.520 6.651 -6.233 1.00 94.69 139 PHE A N 1
ATOM 1137 C CA . PHE A 1 139 ? 14.941 7.257 -5.041 1.00 94.69 139 PHE A CA 1
ATOM 1138 C C . PHE A 1 139 ? 14.256 6.162 -4.208 1.00 94.69 139 PHE A C 1
ATOM 1140 O O . PHE A 1 139 ? 13.242 5.618 -4.661 1.00 94.69 139 PHE A O 1
ATOM 1147 N N . PRO A 1 140 ? 14.792 5.805 -3.025 1.00 93.12 140 PRO A N 1
ATOM 1148 C CA . PRO A 1 140 ? 14.213 4.762 -2.190 1.00 93.12 140 PRO A CA 1
ATOM 1149 C C . PRO A 1 140 ? 13.078 5.284 -1.305 1.00 93.12 140 PRO A C 1
ATOM 1151 O O . PRO A 1 140 ? 13.193 6.326 -0.658 1.00 93.12 140 PRO A O 1
ATOM 1154 N N . PHE A 1 141 ? 12.009 4.498 -1.213 1.00 94.75 141 PHE A N 1
ATOM 1155 C CA . PHE A 1 141 ? 10.996 4.587 -0.167 1.00 94.75 141 PHE A CA 1
ATOM 1156 C C . PHE A 1 141 ? 10.944 3.251 0.565 1.00 94.75 141 PHE A C 1
ATOM 1158 O O . PHE A 1 141 ? 10.357 2.287 0.077 1.00 94.75 141 PHE A O 1
ATOM 1165 N N . GLU A 1 142 ? 11.590 3.189 1.721 1.00 93.88 142 GLU A N 1
ATOM 1166 C CA . GLU A 1 142 ? 11.657 1.985 2.546 1.00 93.88 142 GLU A CA 1
ATOM 1167 C C . GLU A 1 142 ? 10.545 2.011 3.591 1.00 93.88 142 GLU A C 1
ATOM 1169 O O . GLU A 1 142 ? 10.286 3.053 4.206 1.00 93.88 142 GLU A O 1
ATOM 1174 N N . PHE A 1 143 ? 9.883 0.868 3.779 1.00 94.38 143 PHE A N 1
ATOM 1175 C CA . PHE A 1 143 ? 8.708 0.756 4.630 1.00 94.38 143 PHE A CA 1
ATOM 1176 C C . PHE A 1 143 ? 8.847 -0.328 5.692 1.00 94.38 143 PHE A C 1
ATOM 1178 O O . PHE A 1 143 ? 9.165 -1.484 5.409 1.00 94.38 143 PHE A O 1
ATOM 1185 N N . GLN A 1 144 ? 8.492 0.046 6.914 1.00 93.56 144 GLN A N 1
ATOM 1186 C CA . GLN A 1 144 ? 8.091 -0.854 7.986 1.00 93.56 144 GLN A CA 1
ATOM 1187 C C . GLN A 1 144 ? 6.568 -0.916 7.978 1.00 93.56 144 GLN A C 1
ATOM 1189 O O . GLN A 1 144 ? 5.902 0.095 8.182 1.00 93.56 144 GLN A O 1
ATOM 1194 N N . VAL A 1 145 ? 5.998 -2.082 7.721 1.00 94.00 145 VAL A N 1
ATOM 1195 C CA . VAL A 1 145 ? 4.558 -2.267 7.576 1.00 94.00 145 VAL A CA 1
ATOM 1196 C C . VAL A 1 145 ? 4.017 -2.975 8.806 1.00 94.00 145 VAL A C 1
ATOM 1198 O O . VAL A 1 145 ? 4.425 -4.087 9.135 1.00 94.00 145 VAL A O 1
ATOM 1201 N N . LYS A 1 146 ? 3.091 -2.326 9.510 1.00 93.31 146 LYS A N 1
ATOM 1202 C CA . LYS A 1 146 ? 2.495 -2.833 10.749 1.00 93.31 146 LYS A CA 1
ATOM 1203 C C . LYS A 1 146 ? 0.973 -2.783 10.679 1.00 93.31 146 LYS A C 1
ATOM 1205 O O . LYS A 1 146 ? 0.393 -1.963 9.973 1.00 93.31 146 LYS A O 1
ATOM 1210 N N . GLU A 1 147 ? 0.319 -3.653 11.439 1.00 90.94 147 GLU A N 1
ATOM 1211 C CA . GLU A 1 147 ? -1.142 -3.701 11.543 1.00 90.94 147 GLU A CA 1
ATOM 1212 C C . GLU A 1 147 ? -1.591 -3.222 12.928 1.00 90.94 147 GLU A C 1
ATOM 1214 O O . GLU A 1 147 ? -1.109 -3.711 13.953 1.00 90.94 147 GLU A O 1
ATOM 1219 N N . TYR A 1 148 ? -2.567 -2.315 12.969 1.00 90.06 148 TYR A N 1
ATOM 1220 C CA . TYR A 1 148 ? -3.337 -2.025 14.174 1.00 90.06 148 TYR A CA 1
ATOM 1221 C C . TYR A 1 148 ? -4.663 -2.787 14.112 1.00 90.06 148 TYR A C 1
ATOM 1223 O O . TYR A 1 148 ? -5.589 -2.418 13.383 1.00 90.06 148 TYR A O 1
ATOM 1231 N N . PHE A 1 149 ? -4.737 -3.881 14.871 1.00 86.19 149 PHE A N 1
ATOM 1232 C CA . PHE A 1 149 ? -5.904 -4.762 14.904 1.00 86.19 149 PHE A CA 1
ATOM 1233 C C . PHE A 1 149 ? -6.078 -5.423 16.274 1.00 86.19 149 PHE A C 1
ATOM 1235 O O . PHE A 1 149 ? -5.096 -5.747 16.951 1.00 86.19 149 PHE A O 1
ATOM 1242 N N . ASP A 1 150 ? -7.317 -5.607 16.726 1.00 82.69 150 ASP A N 1
ATOM 1243 C CA . ASP A 1 150 ? -7.649 -6.333 17.956 1.00 82.69 150 ASP A CA 1
ATOM 1244 C C . ASP A 1 150 ? -8.304 -7.689 17.654 1.00 82.69 150 ASP A C 1
ATOM 1246 O O . ASP A 1 150 ? -9.521 -7.815 17.489 1.00 82.69 150 ASP A O 1
ATOM 1250 N N . PHE A 1 151 ? -7.470 -8.733 17.606 1.00 78.38 151 PHE A N 1
ATOM 1251 C CA . PHE A 1 151 ? -7.909 -10.099 17.313 1.00 78.38 151 PHE A CA 1
ATOM 1252 C C . PHE A 1 151 ? -8.897 -10.659 18.339 1.00 78.38 151 PHE A C 1
ATOM 1254 O O . PHE A 1 151 ? -9.792 -11.420 17.970 1.00 78.38 151 PHE A O 1
ATOM 1261 N N . GLU A 1 152 ? -8.736 -10.328 19.619 1.00 80.44 152 GLU A N 1
ATOM 1262 C CA . GLU A 1 152 ? -9.587 -10.879 20.676 1.00 80.44 152 GLU A CA 1
ATOM 1263 C C . GLU A 1 152 ? -10.973 -10.249 20.649 1.00 80.44 152 GLU A C 1
ATOM 1265 O O . GLU A 1 152 ? -11.974 -10.942 20.852 1.00 80.44 152 GLU A O 1
ATOM 1270 N N . ARG A 1 153 ? -11.046 -8.959 20.320 1.00 75.50 153 ARG A N 1
ATOM 1271 C CA . ARG A 1 153 ? -12.316 -8.276 20.096 1.00 75.50 153 ARG A CA 1
ATOM 1272 C C . ARG A 1 153 ? -13.068 -8.856 18.903 1.00 75.50 153 ARG A C 1
ATOM 1274 O O . ARG A 1 153 ? -14.242 -9.179 19.045 1.00 75.50 153 ARG A O 1
ATOM 1281 N N . MET A 1 154 ? -12.400 -9.047 17.764 1.00 72.62 154 MET A N 1
ATOM 1282 C CA . MET A 1 154 ? -13.039 -9.569 16.546 1.00 72.62 154 MET A CA 1
ATOM 1283 C C . MET A 1 154 ? -13.717 -10.932 16.763 1.00 72.62 154 MET A C 1
ATOM 1285 O O . MET A 1 154 ? -14.739 -11.223 16.152 1.00 72.62 154 MET A O 1
ATOM 1289 N N . LYS A 1 155 ? -13.173 -11.770 17.654 1.00 73.81 155 LYS A N 1
ATOM 1290 C CA . LYS A 1 155 ? -13.774 -13.067 18.006 1.00 73.81 155 LYS A CA 1
ATOM 1291 C C . LYS A 1 155 ? -15.025 -12.945 18.882 1.00 73.81 155 LYS A C 1
ATOM 1293 O O . LYS A 1 155 ? -15.832 -13.870 18.897 1.00 73.81 155 LYS A O 1
ATOM 1298 N N . LYS A 1 156 ? -15.148 -11.867 19.661 1.00 72.44 156 LYS A N 1
ATOM 1299 C CA . LYS A 1 156 ? -16.185 -11.690 20.691 1.00 72.44 156 LYS A CA 1
ATOM 1300 C C . LYS A 1 156 ? -17.331 -10.792 20.246 1.00 72.44 156 LYS A C 1
ATOM 1302 O O . LYS A 1 156 ? -18.449 -10.992 20.709 1.00 72.44 156 LYS A O 1
ATOM 1307 N N . ASP A 1 157 ? -17.054 -9.816 19.388 1.00 65.81 157 ASP A N 1
ATOM 1308 C CA . ASP A 1 157 ? -17.994 -8.757 19.033 1.00 65.81 157 ASP A CA 1
ATOM 1309 C C . ASP A 1 157 ? -18.415 -8.887 17.557 1.00 65.81 157 ASP A C 1
ATOM 1311 O O . ASP A 1 157 ? -17.660 -8.500 16.660 1.00 65.81 157 ASP A O 1
ATOM 1315 N N . PRO A 1 158 ? -19.585 -9.487 17.261 1.00 55.06 158 PRO A N 1
ATOM 1316 C CA . PRO A 1 158 ? -20.040 -9.699 15.887 1.00 55.06 158 PRO A CA 1
ATOM 1317 C C . PRO A 1 158 ? -20.462 -8.396 15.189 1.00 55.06 158 PRO A C 1
ATOM 1319 O O . PRO A 1 158 ? -20.599 -8.377 13.964 1.00 55.06 158 PRO A O 1
ATOM 1322 N N . LEU A 1 159 ? -20.664 -7.311 15.947 1.00 56.59 159 LEU A N 1
ATOM 1323 C CA . LEU A 1 159 ? -20.993 -5.986 15.434 1.00 56.59 159 LEU A CA 1
ATOM 1324 C C . LEU A 1 159 ? -19.748 -5.097 15.538 1.00 56.59 159 LEU A C 1
ATOM 1326 O O . LEU A 1 159 ? -19.244 -4.824 16.622 1.00 56.59 159 LEU A O 1
ATOM 1330 N N . LEU A 1 160 ? -19.237 -4.643 14.391 1.00 63.28 160 LEU A N 1
ATOM 1331 C CA . LEU A 1 160 ? -18.083 -3.743 14.299 1.00 63.28 160 LEU A CA 1
ATOM 1332 C C . LEU A 1 160 ? -18.470 -2.332 14.772 1.00 63.28 160 LEU A C 1
ATOM 1334 O O . LEU A 1 160 ? -18.693 -1.435 13.964 1.00 63.28 160 LEU A O 1
ATOM 1338 N N . ILE A 1 161 ? -18.597 -2.136 16.083 1.00 71.81 161 ILE A N 1
ATOM 1339 C CA . ILE A 1 161 ? -18.806 -0.810 16.679 1.00 71.81 161 ILE A CA 1
ATOM 1340 C C . ILE A 1 161 ? -17.493 -0.021 16.564 1.00 71.81 161 ILE A C 1
ATOM 1342 O O . ILE A 1 161 ? -16.411 -0.591 16.745 1.00 71.81 161 ILE A O 1
ATOM 1346 N N . SER A 1 162 ? -17.567 1.276 16.266 1.00 78.00 162 SER A N 1
ATOM 1347 C CA . SER A 1 162 ? -16.364 2.114 16.272 1.00 78.00 162 SER A CA 1
ATOM 1348 C C . SER A 1 162 ? -15.772 2.186 17.678 1.00 78.00 162 SER A C 1
ATOM 1350 O O . SER A 1 162 ? -16.492 2.062 18.671 1.00 78.00 162 SER A O 1
ATOM 1352 N N . LYS A 1 163 ? -14.456 2.341 17.781 1.00 81.88 163 LYS A N 1
ATOM 1353 C CA . LYS A 1 163 ? -13.785 2.621 19.056 1.00 81.88 163 LYS A CA 1
ATOM 1354 C C . LYS A 1 163 ? -12.807 3.765 18.892 1.00 81.88 163 LYS A C 1
ATOM 1356 O O . LYS A 1 163 ? -12.252 3.950 17.816 1.00 81.88 163 LYS A O 1
ATOM 1361 N N . GLU A 1 164 ? -12.518 4.456 19.980 1.00 86.44 164 GLU A N 1
ATOM 1362 C CA . GLU A 1 164 ? -11.420 5.413 19.975 1.00 86.44 164 GLU A CA 1
ATOM 1363 C C . GLU A 1 164 ? -10.079 4.715 19.710 1.00 86.44 164 GLU A C 1
ATOM 1365 O O . GLU A 1 164 ? -9.861 3.551 20.078 1.00 86.44 164 GLU A O 1
ATOM 1370 N N . ILE A 1 165 ? -9.175 5.436 19.053 1.00 86.62 165 ILE A N 1
ATOM 1371 C CA . ILE A 1 165 ? -7.809 4.978 18.826 1.00 86.62 165 ILE A CA 1
ATOM 1372 C C . ILE A 1 165 ? -7.044 4.834 20.152 1.00 86.62 165 ILE A C 1
ATOM 1374 O O . ILE A 1 165 ? -6.964 5.754 20.960 1.00 86.62 165 ILE A O 1
ATOM 1378 N N . ASP A 1 166 ? -6.449 3.660 20.369 1.00 88.31 166 ASP A N 1
ATOM 1379 C CA . ASP A 1 166 ? -5.602 3.390 21.539 1.00 88.31 166 ASP A CA 1
ATOM 1380 C C . ASP A 1 166 ? -4.148 3.777 21.234 1.00 88.31 166 ASP A C 1
ATOM 1382 O O . ASP A 1 166 ? -3.403 3.010 20.610 1.00 88.31 166 ASP A O 1
ATOM 1386 N N . VAL A 1 167 ? -3.757 4.974 21.676 1.00 87.38 167 VAL A N 1
ATOM 1387 C CA . VAL A 1 167 ? -2.410 5.532 21.486 1.00 87.38 167 VAL A CA 1
ATOM 1388 C C . VAL A 1 167 ? -1.338 4.677 22.164 1.00 87.38 167 VAL A C 1
ATOM 1390 O O . VAL A 1 167 ? -0.262 4.487 21.601 1.00 87.38 167 VAL A O 1
ATOM 1393 N N . GLU A 1 168 ? -1.612 4.090 23.331 1.00 87.69 168 GLU A N 1
ATOM 1394 C CA . GLU A 1 168 ? -0.630 3.245 24.022 1.00 87.69 168 GLU A CA 1
ATOM 1395 C C . GLU A 1 168 ? -0.356 1.955 23.249 1.00 87.69 168 GLU A C 1
ATOM 1397 O O . GLU A 1 168 ? 0.782 1.483 23.171 1.00 87.69 168 GLU A O 1
ATOM 1402 N N . LYS A 1 169 ? -1.395 1.362 22.655 1.00 87.56 169 LYS A N 1
ATOM 1403 C CA . LYS A 1 169 ? -1.236 0.216 21.757 1.00 87.56 169 LYS A CA 1
ATOM 1404 C C . LYS A 1 169 ? -0.473 0.608 20.494 1.00 87.56 169 LYS A C 1
ATOM 1406 O O . LYS A 1 169 ? 0.385 -0.160 20.063 1.00 87.56 169 LYS A O 1
ATOM 1411 N N . MET A 1 170 ? -0.736 1.786 19.930 1.00 86.25 170 MET A N 1
ATOM 1412 C CA . MET A 1 170 ? 0.014 2.317 18.785 1.00 86.25 170 MET A CA 1
ATOM 1413 C C . MET A 1 170 ? 1.502 2.487 19.108 1.00 86.25 170 MET A C 1
ATOM 1415 O O . MET A 1 170 ? 2.349 2.003 18.363 1.00 86.25 170 MET A O 1
ATOM 1419 N N . GLU A 1 171 ? 1.832 3.074 20.256 1.00 87.56 171 GLU A N 1
ATOM 1420 C CA . GLU A 1 171 ? 3.209 3.235 20.748 1.00 87.56 171 GLU A CA 1
ATOM 1421 C C . GLU A 1 171 ? 3.946 1.897 20.926 1.00 87.56 171 GLU A C 1
ATOM 1423 O O . GLU A 1 171 ? 5.162 1.832 20.776 1.00 87.56 171 GLU A O 1
ATOM 1428 N N . LYS A 1 172 ? 3.234 0.798 21.205 1.00 86.12 172 LYS A N 1
ATOM 1429 C CA . LYS A 1 172 ? 3.835 -0.551 21.274 1.00 86.12 172 LYS A CA 1
ATOM 1430 C C . LYS A 1 172 ? 4.110 -1.154 19.895 1.00 86.12 172 LYS A C 1
ATOM 1432 O O . LYS A 1 172 ? 5.002 -1.992 19.768 1.00 86.12 172 LYS A O 1
ATOM 1437 N N . ILE A 1 173 ? 3.325 -0.772 18.888 1.00 84.94 173 ILE A N 1
ATOM 1438 C CA . ILE A 1 173 ? 3.491 -1.216 17.498 1.00 84.94 173 ILE A CA 1
ATOM 1439 C C . ILE A 1 173 ? 4.651 -0.461 16.845 1.00 84.94 173 ILE A C 1
ATOM 1441 O O . ILE A 1 173 ? 5.458 -1.059 16.130 1.00 84.94 173 ILE A O 1
ATOM 1445 N N . VAL A 1 174 ? 4.744 0.843 17.108 1.00 81.44 174 VAL A N 1
ATOM 1446 C CA . VAL A 1 174 ? 5.777 1.711 16.544 1.00 81.44 174 VAL A CA 1
ATOM 1447 C C . VAL A 1 174 ? 7.032 1.646 17.393 1.00 81.44 174 VAL A C 1
ATOM 1449 O O . VAL A 1 174 ? 7.129 2.243 18.460 1.00 81.44 174 VAL A O 1
ATOM 1452 N N . LYS A 1 175 ? 8.028 0.914 16.899 1.00 73.81 175 LYS A N 1
ATOM 1453 C CA . LYS A 1 175 ? 9.397 1.018 17.407 1.00 73.81 175 LYS A CA 1
ATOM 1454 C C . LYS A 1 175 ? 10.085 2.223 16.761 1.00 73.81 175 LYS A C 1
ATOM 1456 O O . LYS A 1 175 ? 9.578 2.800 15.803 1.00 73.81 175 LYS A O 1
ATOM 1461 N N . GLN A 1 176 ? 11.264 2.586 17.263 1.00 73.31 176 GLN A N 1
ATOM 1462 C CA . GLN A 1 176 ? 12.134 3.527 16.557 1.00 73.31 176 GLN A CA 1
ATOM 1463 C C . GLN A 1 176 ? 12.678 2.853 15.295 1.00 73.31 176 GLN A C 1
ATOM 1465 O O . GLN A 1 176 ? 13.676 2.138 15.342 1.00 73.31 176 GLN A O 1
ATOM 1470 N N . TYR A 1 177 ? 11.968 3.054 14.193 1.00 81.31 177 TYR A N 1
ATOM 1471 C CA . TYR A 1 177 ? 12.393 2.683 12.851 1.00 81.31 177 TYR A CA 1
ATOM 1472 C C . TYR A 1 177 ? 13.039 3.890 12.170 1.00 81.31 177 TYR A C 1
ATOM 1474 O O . TYR A 1 177 ? 12.602 5.022 12.390 1.00 81.31 177 TYR A O 1
ATOM 1482 N N . SER A 1 178 ? 14.071 3.664 11.358 1.00 83.12 178 SER A N 1
ATOM 1483 C CA . SER A 1 178 ? 14.654 4.700 10.491 1.00 83.12 178 SER A CA 1
ATOM 1484 C C . SER A 1 178 ? 13.799 4.948 9.247 1.00 83.12 178 SER A C 1
ATOM 1486 O O . SER A 1 178 ? 13.788 6.054 8.709 1.00 83.12 178 SER A O 1
ATOM 1488 N N . GLU A 1 179 ? 13.068 3.926 8.814 1.00 89.75 179 GLU A N 1
ATOM 1489 C CA . GLU A 1 179 ? 12.269 3.872 7.591 1.00 89.75 179 GLU A CA 1
ATOM 1490 C C . GLU A 1 179 ? 10.876 4.481 7.800 1.00 89.75 179 GLU A C 1
ATOM 1492 O O . GLU A 1 179 ? 10.461 4.758 8.926 1.00 89.75 179 GLU A O 1
ATOM 1497 N N . ILE A 1 180 ? 10.093 4.654 6.735 1.00 92.50 180 ILE A N 1
ATOM 1498 C CA . ILE A 1 180 ? 8.692 5.071 6.873 1.00 92.50 180 ILE A CA 1
ATOM 1499 C C . ILE A 1 180 ? 7.895 3.928 7.511 1.00 92.50 180 ILE A C 1
ATOM 1501 O O . ILE A 1 180 ? 7.907 2.806 7.019 1.00 92.50 180 ILE A O 1
ATOM 1505 N N . THR A 1 181 ? 7.156 4.196 8.586 1.00 94.06 181 THR A N 1
ATOM 1506 C CA . THR A 1 181 ? 6.288 3.191 9.215 1.00 94.06 181 THR A CA 1
ATOM 1507 C C . THR A 1 181 ? 4.861 3.340 8.701 1.00 94.06 181 THR A C 1
ATOM 1509 O O . THR A 1 181 ? 4.181 4.304 9.040 1.00 94.06 181 THR A O 1
ATOM 1512 N N . LEU A 1 182 ? 4.395 2.391 7.891 1.00 95.06 182 LEU A N 1
ATOM 1513 C CA . LEU A 1 182 ? 3.009 2.302 7.439 1.00 95.06 182 LEU A CA 1
ATOM 1514 C C . LEU A 1 182 ? 2.204 1.485 8.446 1.00 95.06 182 LEU A C 1
ATOM 1516 O O . LEU A 1 182 ? 2.467 0.298 8.634 1.00 95.06 182 LEU A O 1
ATOM 1520 N N . ILE A 1 183 ? 1.202 2.098 9.068 1.00 93.69 183 ILE A N 1
ATOM 1521 C CA . ILE A 1 183 ? 0.318 1.411 10.009 1.00 93.69 183 ILE A CA 1
ATOM 1522 C C . ILE A 1 183 ? -1.048 1.265 9.385 1.00 93.69 183 ILE A C 1
ATOM 1524 O O . ILE A 1 183 ? -1.799 2.231 9.266 1.00 93.69 183 ILE A O 1
ATOM 1528 N N . TYR A 1 184 ? -1.371 0.036 9.008 1.00 93.44 184 TYR A N 1
ATOM 1529 C CA . TYR A 1 184 ? -2.682 -0.289 8.493 1.00 93.44 184 TYR A CA 1
ATOM 1530 C C . TYR A 1 184 ? -3.659 -0.509 9.645 1.00 93.44 184 TYR A C 1
ATOM 1532 O O . TYR A 1 184 ? -3.564 -1.479 10.404 1.00 93.44 184 TYR A O 1
ATOM 1540 N N . VAL A 1 185 ? -4.601 0.412 9.781 1.00 89.75 185 VAL A N 1
ATOM 1541 C CA . VAL A 1 185 ? -5.664 0.370 10.776 1.00 89.75 185 VAL A CA 1
ATOM 1542 C C . VAL A 1 185 ? -6.814 -0.447 10.211 1.00 89.75 185 VAL A C 1
ATOM 1544 O O . VAL A 1 185 ? -7.567 0.007 9.348 1.00 89.75 185 VAL A O 1
ATOM 1547 N N . ARG A 1 186 ? -6.934 -1.681 10.699 1.00 83.69 186 ARG A N 1
ATOM 1548 C CA . ARG A 1 186 ? -7.968 -2.621 10.256 1.00 83.69 186 ARG A CA 1
ATOM 1549 C C . ARG A 1 186 ? -9.228 -2.563 11.119 1.00 83.69 186 ARG A C 1
ATOM 1551 O O . ARG A 1 186 ? -10.308 -2.899 10.639 1.00 83.69 186 ARG A O 1
ATOM 1558 N N . ASP A 1 187 ? -9.086 -2.185 12.388 1.00 78.12 187 ASP A N 1
ATOM 1559 C CA . ASP A 1 187 ? -10.234 -1.958 13.264 1.00 78.12 187 ASP A CA 1
ATOM 1560 C C . ASP A 1 187 ? -11.051 -0.756 12.764 1.00 78.12 187 ASP A C 1
ATOM 1562 O O . ASP A 1 187 ? -10.495 0.222 12.270 1.00 78.12 187 ASP A O 1
ATOM 1566 N N . TYR A 1 188 ? -12.373 -0.811 12.940 1.00 77.81 188 TYR A N 1
ATOM 1567 C CA . TYR A 1 188 ? -13.216 0.368 12.773 1.00 77.81 188 TYR A CA 1
ATOM 1568 C C . TYR A 1 188 ? -12.980 1.291 13.974 1.00 77.81 188 TYR A C 1
ATOM 1570 O O . TYR A 1 188 ? -13.280 0.908 15.112 1.00 77.81 188 TYR A O 1
ATOM 1578 N N . ILE A 1 189 ? -12.347 2.440 13.724 1.00 80.31 189 ILE A N 1
ATOM 1579 C CA . ILE A 1 189 ? -11.947 3.390 14.761 1.00 80.31 189 ILE A CA 1
ATOM 1580 C C . ILE A 1 189 ? -12.457 4.798 14.473 1.00 80.31 189 ILE A C 1
ATOM 1582 O O . ILE A 1 189 ? -12.508 5.228 13.320 1.00 80.31 189 ILE A O 1
ATOM 1586 N N . ASP A 1 190 ? -12.739 5.525 15.547 1.00 81.25 190 ASP A N 1
ATOM 1587 C CA . ASP A 1 190 ? -12.928 6.964 15.533 1.00 81.25 190 ASP A CA 1
ATOM 1588 C C . ASP A 1 190 ? -11.556 7.614 15.721 1.00 81.25 190 ASP A C 1
ATOM 1590 O O . ASP A 1 190 ? -10.846 7.375 16.705 1.00 81.25 190 ASP A O 1
ATOM 1594 N N . TYR A 1 191 ? -11.165 8.395 14.719 1.00 79.88 191 TYR A N 1
ATOM 1595 C CA . TYR A 1 191 ? -9.899 9.108 14.675 1.00 79.88 191 TYR A CA 1
ATOM 1596 C C . TYR A 1 191 ? -10.166 10.603 14.842 1.00 79.88 191 TYR A C 1
ATOM 1598 O O . TYR A 1 191 ? -10.829 11.218 14.008 1.00 79.88 191 TYR A O 1
ATOM 1606 N N . GLU A 1 192 ? -9.604 11.189 15.895 1.00 81.38 192 GLU A N 1
ATOM 1607 C CA . GLU A 1 192 ? -9.599 12.632 16.122 1.00 81.38 192 GLU A CA 1
ATOM 1608 C C . GLU A 1 192 ? -8.159 13.134 16.040 1.00 81.38 192 GLU A C 1
ATOM 1610 O O . GLU A 1 192 ? -7.281 12.635 16.749 1.00 81.38 192 GLU A O 1
ATOM 1615 N N . SER A 1 193 ? -7.912 14.128 15.183 1.00 79.81 193 SER A N 1
ATOM 1616 C CA . SER A 1 193 ? -6.568 14.667 14.955 1.00 79.81 193 SER A CA 1
ATOM 1617 C C . SER A 1 193 ? -5.910 15.146 16.249 1.00 79.81 193 SER A C 1
ATOM 1619 O O . SER A 1 193 ? -4.756 14.801 16.497 1.00 79.81 193 SER A O 1
ATOM 1621 N N . ASP A 1 194 ? -6.651 15.844 17.113 1.00 83.00 194 ASP A N 1
ATOM 1622 C CA . ASP A 1 194 ? -6.132 16.405 18.367 1.00 83.00 194 ASP A CA 1
ATOM 1623 C C . ASP A 1 194 ? -5.571 15.333 19.310 1.00 83.00 194 ASP A C 1
ATOM 1625 O O . ASP A 1 194 ? -4.543 15.544 19.952 1.00 83.00 194 ASP A O 1
ATOM 1629 N N . LYS A 1 195 ? -6.181 14.140 19.339 1.00 83.75 195 LYS A N 1
ATOM 1630 C CA . LYS A 1 195 ? -5.733 13.013 20.177 1.00 83.75 195 LYS A CA 1
ATOM 1631 C C . LYS A 1 195 ? -4.425 12.380 19.684 1.00 83.75 195 LYS A C 1
ATOM 1633 O O . LYS A 1 195 ? -3.793 11.629 20.422 1.00 83.75 195 LYS A O 1
ATOM 1638 N N . MET A 1 196 ? -4.022 12.664 18.445 1.00 86.69 196 MET A N 1
ATOM 1639 C CA . MET A 1 196 ? -2.890 12.020 17.770 1.00 86.69 196 MET A CA 1
ATOM 1640 C C . MET A 1 196 ? -1.724 12.970 17.474 1.00 86.69 196 MET A C 1
ATOM 1642 O O . MET A 1 196 ? -0.715 12.514 16.930 1.00 86.69 196 MET A O 1
ATOM 1646 N N . ILE A 1 197 ? -1.834 14.262 17.816 1.00 86.88 197 ILE A N 1
ATOM 1647 C CA . ILE A 1 197 ? -0.782 15.270 17.575 1.00 86.88 197 ILE A CA 1
ATOM 1648 C C . ILE A 1 197 ? 0.538 14.812 18.200 1.00 86.88 197 ILE A C 1
ATOM 1650 O O . ILE A 1 197 ? 1.505 14.579 17.475 1.00 86.88 197 ILE A O 1
ATOM 1654 N N . ASP A 1 198 ? 0.548 14.580 19.514 1.00 88.81 198 ASP A N 1
ATOM 1655 C CA . ASP A 1 198 ? 1.758 14.223 20.266 1.00 88.81 198 ASP A CA 1
ATOM 1656 C C . ASP A 1 198 ? 2.425 12.948 19.726 1.00 88.81 198 ASP A C 1
ATOM 1658 O O . ASP A 1 198 ? 3.651 12.856 19.612 1.00 88.81 198 ASP A O 1
ATOM 1662 N N . PHE A 1 199 ? 1.609 11.963 19.338 1.00 89.88 199 PHE A N 1
ATOM 1663 C CA . PHE A 1 199 ? 2.094 10.722 18.745 1.00 89.88 199 PHE A CA 1
ATOM 1664 C C . PHE A 1 199 ? 2.839 10.985 17.429 1.00 89.88 199 PHE A C 1
ATOM 1666 O O . PHE A 1 199 ? 3.955 10.497 17.242 1.00 89.88 199 PHE A O 1
ATOM 1673 N N . PHE A 1 200 ? 2.260 11.764 16.513 1.00 89.62 200 PHE A N 1
ATOM 1674 C CA . PHE A 1 200 ? 2.892 12.049 15.225 1.00 89.62 200 PHE A CA 1
ATOM 1675 C C . PHE A 1 200 ? 4.078 13.017 15.331 1.00 89.62 200 PHE A C 1
ATOM 1677 O O . PHE A 1 200 ? 5.022 12.915 14.540 1.00 89.62 200 PHE A O 1
ATOM 1684 N N . GLU A 1 201 ? 4.082 13.917 16.317 1.00 88.38 201 GLU A N 1
ATOM 1685 C CA . GLU A 1 201 ? 5.239 14.766 16.615 1.00 88.38 201 GLU A CA 1
ATOM 1686 C C . GLU A 1 201 ? 6.450 13.942 17.061 1.00 88.38 201 GLU A C 1
ATOM 1688 O O . GLU A 1 201 ? 7.585 14.226 16.652 1.00 88.38 201 GLU A O 1
ATOM 1693 N N . LYS A 1 202 ? 6.205 12.894 17.854 1.00 89.38 202 LYS A N 1
ATOM 1694 C CA . LYS A 1 202 ? 7.218 11.935 18.301 1.00 89.38 202 LYS A CA 1
ATOM 1695 C C . LYS A 1 202 ? 7.645 10.976 17.184 1.00 89.38 202 LYS A C 1
ATOM 1697 O O . LYS A 1 202 ? 8.837 10.711 17.037 1.00 89.38 202 LYS A O 1
ATOM 1702 N N . HIS A 1 203 ? 6.700 10.501 16.373 1.00 89.50 203 HIS A N 1
ATOM 1703 C CA . HIS A 1 203 ? 6.904 9.486 15.329 1.00 89.50 203 HIS A CA 1
ATOM 1704 C C . HIS A 1 203 ? 6.725 10.071 13.923 1.00 89.50 203 HIS A C 1
ATOM 1706 O O . HIS A 1 203 ? 5.795 9.744 13.185 1.00 89.50 203 HIS A O 1
ATOM 1712 N N . LYS A 1 204 ? 7.646 10.957 13.529 1.00 89.50 204 LYS A N 1
ATOM 1713 C CA . LYS A 1 204 ? 7.535 11.776 12.301 1.00 89.50 204 LYS A CA 1
ATOM 1714 C C . LYS A 1 204 ? 7.534 10.985 10.989 1.00 89.50 204 LYS A C 1
ATOM 1716 O O . LYS A 1 204 ? 7.120 11.512 9.956 1.00 89.50 204 LYS A O 1
ATOM 1721 N N . ASN A 1 205 ? 8.015 9.752 11.014 1.00 89.44 205 ASN A N 1
ATOM 1722 C CA . ASN A 1 205 ? 8.063 8.815 9.894 1.00 89.44 205 ASN A CA 1
ATOM 1723 C C . ASN A 1 205 ? 6.859 7.860 9.855 1.00 89.44 205 ASN A C 1
ATOM 1725 O O . ASN A 1 205 ? 6.821 6.976 9.005 1.00 89.44 205 ASN A O 1
ATOM 1729 N N . CYS A 1 206 ? 5.888 8.011 10.756 1.00 92.00 206 CYS A N 1
ATOM 1730 C CA . CYS A 1 206 ? 4.725 7.141 10.843 1.00 92.00 206 CYS A CA 1
ATOM 1731 C C . CYS A 1 206 ? 3.550 7.680 10.021 1.00 92.00 206 CYS A C 1
ATOM 1733 O O . CYS A 1 206 ? 3.175 8.842 10.190 1.00 92.00 206 CYS A O 1
ATOM 1735 N N . TYR A 1 207 ? 2.966 6.838 9.163 1.00 93.19 207 TYR A N 1
ATOM 1736 C CA . TYR A 1 207 ? 1.779 7.125 8.353 1.00 93.19 207 TYR A CA 1
ATOM 1737 C C . TYR A 1 207 ? 0.679 6.116 8.663 1.00 93.19 207 TYR A C 1
ATOM 1739 O O . TYR A 1 207 ? 0.911 4.905 8.651 1.00 93.19 207 TYR A O 1
ATOM 1747 N N . PHE A 1 208 ? -0.535 6.601 8.904 1.00 92.19 208 PHE A N 1
ATOM 1748 C CA . PHE A 1 208 ? -1.688 5.725 9.100 1.00 92.19 208 PHE A CA 1
ATOM 1749 C C . PHE A 1 208 ? -2.397 5.503 7.786 1.00 92.19 208 PHE A C 1
ATOM 1751 O O . PHE A 1 208 ? -2.619 6.453 7.043 1.00 92.19 208 PHE A O 1
ATOM 1758 N N . ILE A 1 209 ? -2.776 4.258 7.532 1.00 92.75 209 ILE A N 1
ATOM 1759 C CA . ILE A 1 209 ? -3.571 3.863 6.381 1.00 92.75 209 ILE A CA 1
ATOM 1760 C C . ILE A 1 209 ? -4.827 3.187 6.909 1.00 92.75 209 ILE A C 1
ATOM 1762 O O . ILE A 1 209 ? -4.740 2.186 7.615 1.00 92.75 209 ILE A O 1
ATOM 1766 N N . SER A 1 210 ? -5.996 3.709 6.566 1.00 88.50 210 SER A N 1
ATOM 1767 C CA . SER A 1 210 ? -7.272 3.114 6.960 1.00 88.50 210 SER A CA 1
ATOM 1768 C C . SER A 1 210 ? -8.237 3.078 5.786 1.00 88.50 210 SER A C 1
ATOM 1770 O O . SER A 1 210 ? -8.267 3.980 4.950 1.00 88.50 210 SER A O 1
ATOM 1772 N N . SER A 1 211 ? -9.049 2.026 5.710 1.00 84.88 211 SER A N 1
ATOM 1773 C CA . SER A 1 211 ? -10.266 2.080 4.904 1.00 84.88 211 SER A CA 1
ATOM 1774 C C . SER A 1 211 ? -11.280 2.970 5.610 1.00 84.88 211 SER A C 1
ATOM 1776 O O . SER A 1 211 ? -11.460 2.837 6.821 1.00 84.88 211 SER A O 1
ATOM 1778 N N . THR A 1 212 ? -11.979 3.821 4.869 1.00 77.44 212 THR A N 1
ATOM 1779 C CA . THR A 1 212 ? -12.983 4.716 5.449 1.00 77.44 212 THR A CA 1
ATOM 1780 C C . THR A 1 212 ? -14.340 4.578 4.772 1.00 77.44 212 THR A C 1
ATOM 1782 O O . THR A 1 212 ? -14.431 4.259 3.585 1.00 77.44 212 THR A O 1
ATOM 1785 N N . ILE A 1 213 ? -15.392 4.856 5.539 1.00 72.88 213 ILE A N 1
ATOM 1786 C CA . ILE A 1 213 ? -16.749 5.066 5.026 1.00 72.88 213 ILE A CA 1
ATOM 1787 C C . ILE A 1 213 ? -17.173 6.538 5.080 1.00 72.88 213 ILE A C 1
ATOM 1789 O O . ILE A 1 213 ? -18.186 6.890 4.486 1.00 72.88 213 ILE A O 1
ATOM 1793 N N . ARG A 1 214 ? -16.426 7.381 5.805 1.00 78.81 214 ARG A N 1
ATOM 1794 C CA . ARG A 1 214 ? -16.737 8.795 6.021 1.00 78.81 214 ARG A CA 1
ATOM 1795 C C . ARG A 1 214 ? -15.476 9.555 6.411 1.00 78.81 214 ARG A C 1
ATOM 1797 O O . ARG A 1 214 ? -14.711 9.106 7.261 1.00 78.81 214 ARG A O 1
ATOM 1804 N N . ILE A 1 215 ? -15.273 10.719 5.812 1.00 81.50 215 ILE A N 1
ATOM 1805 C CA . ILE A 1 215 ? -14.188 11.631 6.175 1.00 81.50 215 ILE A CA 1
ATOM 1806 C C . ILE A 1 215 ? -14.813 12.994 6.415 1.00 81.50 215 ILE A C 1
ATOM 1808 O O . ILE A 1 215 ? -15.571 13.477 5.578 1.00 81.50 215 ILE A O 1
ATOM 1812 N N . GLU A 1 216 ? -14.479 13.618 7.535 1.00 82.81 216 GLU A N 1
ATOM 1813 C CA . GLU A 1 216 ? -14.922 14.966 7.868 1.00 82.81 216 GLU A CA 1
ATOM 1814 C C . GLU A 1 216 ? -13.701 15.809 8.238 1.00 82.81 216 GLU A C 1
ATOM 1816 O O . GLU A 1 216 ? -12.875 15.383 9.043 1.00 82.81 216 GLU A O 1
ATOM 1821 N N . ILE A 1 217 ? -13.567 16.984 7.626 1.00 80.00 217 ILE A N 1
ATOM 1822 C CA . ILE A 1 217 ? -12.531 17.969 7.956 1.00 80.00 217 ILE A CA 1
ATOM 1823 C C . ILE A 1 217 ? -13.236 19.286 8.268 1.00 80.00 217 ILE A C 1
ATOM 1825 O O . ILE A 1 217 ? -14.015 19.778 7.450 1.00 80.00 217 ILE A O 1
ATOM 1829 N N . ASP A 1 218 ? -12.987 19.842 9.455 1.00 82.00 218 ASP A N 1
ATOM 1830 C CA . ASP A 1 218 ? -13.573 21.105 9.926 1.00 82.00 218 ASP A CA 1
ATOM 1831 C C . ASP A 1 218 ? -15.108 21.162 9.788 1.00 82.00 218 ASP A C 1
ATOM 1833 O O . ASP A 1 218 ? -15.682 22.153 9.325 1.00 82.00 218 ASP A O 1
ATOM 1837 N N . GLY A 1 219 ? -15.794 20.068 10.135 1.00 82.81 219 GLY A N 1
ATOM 1838 C CA . GLY A 1 219 ? -17.254 19.979 10.037 1.00 82.81 219 GLY A CA 1
ATOM 1839 C C . GLY A 1 219 ? -17.790 19.685 8.631 1.00 82.81 219 GLY A C 1
ATOM 1840 O O . GLY A 1 219 ? -19.005 19.635 8.436 1.00 82.81 219 GLY A O 1
ATOM 1841 N N . LYS A 1 220 ? -16.919 19.542 7.622 1.00 85.69 220 LYS A N 1
ATOM 1842 C CA . LYS A 1 220 ? -17.307 19.302 6.226 1.00 85.69 220 LYS A CA 1
ATOM 1843 C C . LYS A 1 220 ? -16.963 17.891 5.797 1.00 85.69 220 LYS A C 1
ATOM 1845 O O . LYS A 1 220 ? -15.807 17.476 5.836 1.00 85.69 220 LYS A O 1
ATOM 1850 N N . GLU A 1 221 ? -17.976 17.184 5.322 1.00 88.06 221 GLU A N 1
ATOM 1851 C CA . GLU A 1 221 ? -17.809 15.849 4.770 1.00 88.06 221 GLU A CA 1
ATOM 1852 C C . GLU A 1 221 ? -17.088 15.901 3.419 1.00 88.06 221 GLU A C 1
ATOM 1854 O O . GLU A 1 221 ? -17.463 16.662 2.521 1.00 88.06 221 GLU A O 1
ATOM 1859 N N . ILE A 1 222 ? -16.041 15.091 3.282 1.00 84.81 222 ILE A N 1
ATOM 1860 C CA . ILE A 1 222 ? -15.333 14.898 2.020 1.00 84.81 222 ILE A CA 1
ATOM 1861 C C . ILE A 1 222 ? -16.022 13.756 1.274 1.00 84.81 222 ILE A C 1
ATOM 1863 O O . ILE A 1 222 ? -16.102 12.648 1.810 1.00 84.81 222 ILE A O 1
ATOM 1867 N N . PRO A 1 223 ? -16.500 13.992 0.039 1.00 84.00 223 PRO A N 1
ATOM 1868 C CA . PRO A 1 223 ? -17.151 12.952 -0.735 1.00 84.00 223 PRO A CA 1
ATOM 1869 C C . PRO A 1 223 ? -16.158 11.835 -1.060 1.00 84.00 223 PRO A C 1
ATOM 1871 O O . PRO A 1 223 ? -15.054 12.089 -1.545 1.00 84.00 223 PRO A O 1
ATOM 1874 N N . ILE A 1 224 ? -16.582 10.595 -0.830 1.00 85.56 224 ILE A N 1
ATOM 1875 C CA . ILE A 1 224 ? -15.859 9.392 -1.237 1.00 85.56 224 ILE A CA 1
ATOM 1876 C C . ILE A 1 224 ? -16.680 8.624 -2.270 1.00 85.56 224 ILE A C 1
ATOM 1878 O O . ILE A 1 224 ? -17.909 8.625 -2.248 1.00 85.56 224 ILE A O 1
ATOM 1882 N N . ASP A 1 225 ? -15.994 7.967 -3.197 1.00 85.06 225 ASP A N 1
ATOM 1883 C CA . ASP A 1 225 ? -16.641 7.167 -4.231 1.00 85.06 225 ASP A CA 1
ATOM 1884 C C . ASP A 1 225 ? -16.974 5.780 -3.668 1.00 85.06 225 ASP A C 1
ATOM 1886 O O . ASP A 1 225 ? -16.086 4.940 -3.512 1.00 85.06 225 ASP A O 1
ATOM 1890 N N . HIS A 1 226 ? -18.241 5.540 -3.329 1.00 80.88 226 HIS A N 1
ATOM 1891 C CA . HIS A 1 226 ? -18.684 4.285 -2.712 1.00 80.88 226 HIS A CA 1
ATOM 1892 C C . HIS A 1 226 ? -18.505 3.046 -3.611 1.00 80.88 226 HIS A C 1
ATOM 1894 O O . HIS A 1 226 ? -18.513 1.923 -3.098 1.00 80.88 226 HIS A O 1
ATOM 1900 N N . ASP A 1 227 ? -18.277 3.227 -4.915 1.00 80.75 227 ASP A N 1
ATOM 1901 C CA . ASP A 1 227 ? -17.996 2.133 -5.850 1.00 80.75 227 ASP A CA 1
ATOM 1902 C C . ASP A 1 227 ? -16.504 1.757 -5.896 1.00 80.75 227 ASP A C 1
ATOM 1904 O O . ASP A 1 227 ? -16.122 0.743 -6.493 1.00 80.75 227 ASP A O 1
ATOM 1908 N N . LYS A 1 228 ? -15.647 2.536 -5.225 1.00 86.50 228 LYS A N 1
ATOM 1909 C CA . LYS A 1 228 ? -14.200 2.321 -5.123 1.00 86.50 228 LYS A CA 1
ATOM 1910 C C . LYS A 1 228 ? -13.774 1.846 -3.736 1.00 86.50 228 LYS A C 1
ATOM 1912 O O . LYS A 1 228 ? -14.483 1.965 -2.739 1.00 86.50 228 LYS A O 1
ATOM 1917 N N . HIS A 1 229 ? -12.564 1.303 -3.669 1.00 86.88 229 HIS A N 1
ATOM 1918 C CA . HIS A 1 229 ? -11.871 1.048 -2.413 1.00 86.88 229 HIS A CA 1
ATOM 1919 C C . HIS A 1 229 ? -11.123 2.317 -2.006 1.00 86.88 229 HIS A C 1
ATOM 1921 O O . HIS A 1 229 ? -10.084 2.632 -2.586 1.00 86.88 229 HIS A O 1
ATOM 1927 N N . ASN A 1 230 ? -11.677 3.055 -1.044 1.00 88.12 230 ASN A N 1
ATOM 1928 C CA . ASN A 1 230 ? -11.100 4.307 -0.562 1.00 88.12 230 ASN A CA 1
ATOM 1929 C C . ASN A 1 230 ? -10.243 4.063 0.676 1.00 88.12 230 ASN A C 1
ATOM 1931 O O . ASN A 1 230 ? -10.694 3.447 1.648 1.00 88.12 230 ASN A O 1
ATOM 1935 N N . TYR A 1 231 ? -9.035 4.604 0.640 1.00 90.81 231 TYR A N 1
ATOM 1936 C CA . TYR A 1 231 ? -8.092 4.600 1.740 1.00 90.81 231 TYR A CA 1
ATOM 1937 C C . TYR A 1 231 ? -7.730 6.027 2.111 1.00 90.81 231 TYR A C 1
ATOM 1939 O O . TYR A 1 231 ? -7.491 6.870 1.246 1.00 90.81 231 TYR A O 1
ATOM 1947 N N . VAL A 1 232 ? -7.669 6.283 3.409 1.00 90.81 232 VAL A N 1
ATOM 1948 C CA . VAL A 1 232 ? -7.133 7.518 3.962 1.00 90.81 232 VAL A CA 1
ATOM 1949 C C . VAL A 1 232 ? -5.711 7.254 4.401 1.00 90.81 232 VAL A C 1
ATOM 1951 O O . VAL A 1 232 ? -5.459 6.299 5.135 1.00 90.81 232 VAL A O 1
ATOM 1954 N N . ILE A 1 233 ? -4.797 8.106 3.953 1.00 92.12 233 ILE A N 1
ATOM 1955 C CA . ILE A 1 233 ? -3.418 8.144 4.410 1.00 92.12 233 ILE A CA 1
ATOM 1956 C C . ILE A 1 233 ? -3.242 9.410 5.246 1.00 92.12 233 ILE A C 1
ATOM 1958 O O . ILE A 1 233 ? -3.282 10.522 4.716 1.00 92.12 233 ILE A O 1
ATOM 1962 N N . THR A 1 234 ? -3.033 9.241 6.548 1.00 90.75 234 THR A N 1
ATOM 1963 C CA . THR A 1 234 ? -2.728 10.344 7.464 1.00 90.75 234 THR A CA 1
ATOM 1964 C C . THR A 1 234 ? -1.228 10.395 7.699 1.00 90.75 234 THR A C 1
ATOM 1966 O O . THR A 1 234 ? -0.644 9.474 8.275 1.00 90.75 234 THR A O 1
ATOM 1969 N N . LEU A 1 235 ? -0.592 11.470 7.239 1.00 89.75 235 LEU A N 1
ATOM 1970 C CA . LEU A 1 235 ? 0.836 11.706 7.440 1.00 89.75 235 LEU A CA 1
ATOM 1971 C C . LEU A 1 235 ? 1.104 12.332 8.813 1.00 89.75 235 LEU A C 1
ATOM 1973 O O . LEU A 1 235 ? 0.221 12.938 9.412 1.00 89.75 235 LEU A O 1
ATOM 1977 N N . SER A 1 236 ? 2.361 12.310 9.257 1.00 84.75 236 SER A N 1
ATOM 1978 C CA . SER A 1 236 ? 2.778 12.868 10.554 1.00 84.75 236 SER A CA 1
ATOM 1979 C C . SER A 1 236 ? 2.521 14.364 10.749 1.00 84.75 236 SER A C 1
ATOM 1981 O O . SER A 1 236 ? 2.422 14.848 11.868 1.00 84.75 236 SER A O 1
ATOM 1983 N N . ARG A 1 237 ? 2.362 15.124 9.665 1.00 83.25 237 ARG A N 1
ATOM 1984 C CA . ARG A 1 237 ? 1.934 16.532 9.733 1.00 83.25 237 ARG A CA 1
ATOM 1985 C C . ARG A 1 237 ? 0.416 16.696 9.806 1.00 83.25 237 ARG A C 1
ATOM 1987 O O . ARG A 1 237 ? -0.083 17.779 9.533 1.00 83.25 237 ARG A O 1
ATOM 1994 N N . GLN A 1 238 ? -0.300 15.604 10.063 1.00 79.75 238 GLN A N 1
ATOM 1995 C CA . GLN A 1 238 ? -1.756 15.505 9.983 1.00 79.75 238 GLN A CA 1
ATOM 1996 C C . GLN A 1 238 ? -2.316 15.912 8.616 1.00 79.75 238 GLN A C 1
ATOM 1998 O O . GLN A 1 238 ? -3.470 16.308 8.482 1.00 79.75 238 GLN A O 1
ATOM 2003 N N . LEU A 1 239 ? -1.489 15.776 7.574 1.00 84.50 239 LEU A N 1
ATOM 2004 C CA . LEU A 1 239 ? -1.953 15.896 6.203 1.00 84.50 239 LEU A CA 1
ATOM 2005 C C . LEU A 1 239 ? -2.737 14.632 5.857 1.00 84.50 239 LEU A C 1
ATOM 2007 O O . LEU A 1 239 ? -2.195 13.528 5.938 1.00 84.50 239 LEU A O 1
ATOM 2011 N N . ILE A 1 240 ? -3.989 14.825 5.459 1.00 87.00 240 ILE A N 1
ATOM 2012 C CA . ILE A 1 240 ? -4.898 13.765 5.034 1.00 87.00 240 ILE A CA 1
ATOM 2013 C C . ILE A 1 240 ? -4.848 13.660 3.513 1.00 87.00 240 ILE A C 1
ATOM 2015 O O . ILE A 1 240 ? -5.024 14.648 2.799 1.00 87.00 240 ILE A O 1
ATOM 2019 N N . ILE A 1 241 ? -4.615 12.448 3.023 1.00 90.06 241 ILE A N 1
ATOM 2020 C CA . ILE A 1 241 ? -4.608 12.105 1.602 1.00 90.06 241 ILE A CA 1
ATOM 2021 C C . ILE A 1 241 ? -5.628 10.996 1.392 1.00 90.06 241 ILE A C 1
ATOM 2023 O O . ILE A 1 241 ? -5.693 10.058 2.181 1.00 90.06 241 ILE A O 1
ATOM 2027 N N . VAL A 1 242 ? -6.435 11.107 0.340 1.00 90.25 242 VAL A N 1
ATOM 2028 C CA . VAL A 1 242 ? -7.443 10.101 -0.001 1.00 90.25 242 VAL A CA 1
ATOM 2029 C C . VAL A 1 242 ? -7.031 9.429 -1.296 1.00 90.25 242 VAL A C 1
ATOM 2031 O O . VAL A 1 242 ? -6.931 10.086 -2.330 1.00 90.25 242 VAL A O 1
ATOM 2034 N N . GLU A 1 243 ? -6.807 8.122 -1.230 1.00 92.38 243 GLU A N 1
ATOM 2035 C CA . GLU A 1 243 ? -6.452 7.293 -2.375 1.00 92.38 243 GLU A CA 1
ATOM 2036 C C . GLU A 1 243 ? -7.557 6.278 -2.654 1.00 92.38 243 GLU A C 1
ATOM 2038 O O . GLU A 1 243 ? -7.973 5.524 -1.775 1.00 92.38 243 GLU A O 1
ATOM 2043 N N . SER A 1 244 ? -8.023 6.235 -3.901 1.00 91.12 244 SER A N 1
ATOM 2044 C CA . SER A 1 244 ? -9.133 5.368 -4.305 1.00 91.12 244 SER A CA 1
ATOM 2045 C C . SER A 1 244 ? -8.691 4.381 -5.371 1.00 91.12 244 SER A C 1
ATOM 2047 O O . SER A 1 244 ? -8.186 4.784 -6.418 1.00 91.12 244 SER A O 1
ATOM 2049 N N . PHE A 1 245 ? -8.940 3.094 -5.165 1.00 91.50 245 PHE A N 1
ATOM 2050 C CA . PHE A 1 245 ? -8.720 2.051 -6.165 1.00 91.50 245 PHE A CA 1
ATOM 2051 C C . PHE A 1 245 ? -10.048 1.613 -6.765 1.00 91.50 245 PHE A C 1
ATOM 2053 O O . PHE A 1 245 ? -11.048 1.466 -6.062 1.00 91.50 245 PHE A O 1
ATOM 2060 N N . ASN A 1 246 ? -10.059 1.379 -8.071 1.00 89.38 246 ASN A N 1
ATOM 2061 C CA . ASN A 1 246 ? -11.179 0.690 -8.692 1.00 89.38 246 ASN A CA 1
ATOM 2062 C C . ASN A 1 246 ? -11.239 -0.743 -8.159 1.00 89.38 246 ASN A C 1
ATOM 2064 O O . ASN A 1 246 ? -10.209 -1.330 -7.805 1.00 89.38 246 ASN A O 1
ATOM 2068 N N . ARG A 1 247 ? -12.443 -1.326 -8.141 1.00 81.81 247 ARG A N 1
ATOM 2069 C CA . ARG A 1 247 ? -12.581 -2.765 -7.904 1.00 81.81 247 ARG A CA 1
ATOM 2070 C C . ARG A 1 247 ? -11.703 -3.537 -8.895 1.00 81.81 247 ARG A C 1
ATOM 2072 O O . ARG A 1 247 ? -11.660 -3.146 -10.067 1.00 81.81 247 ARG A O 1
ATOM 2079 N N . PRO A 1 248 ? -11.042 -4.627 -8.461 1.00 80.38 248 PRO A N 1
ATOM 2080 C CA . PRO A 1 248 ? -10.126 -5.345 -9.327 1.00 80.38 248 PRO A CA 1
ATOM 2081 C C . PRO A 1 248 ? -10.774 -5.756 -10.646 1.00 80.38 248 PRO A C 1
ATOM 2083 O O . PRO A 1 248 ? -11.817 -6.415 -10.671 1.00 80.38 248 PRO A O 1
ATOM 2086 N N . SER A 1 249 ? -10.143 -5.375 -11.754 1.00 72.44 249 SER A N 1
ATOM 2087 C CA . SER A 1 249 ? -10.734 -5.441 -13.098 1.00 72.44 249 SER A CA 1
ATOM 2088 C C . SER A 1 249 ? -11.182 -6.849 -13.512 1.00 72.44 249 SER A C 1
ATOM 2090 O O . SER A 1 249 ? -12.137 -7.017 -14.270 1.00 72.44 249 SER A O 1
ATOM 2092 N N . PHE A 1 250 ? -10.531 -7.887 -12.982 1.00 72.75 250 PHE A N 1
ATOM 2093 C CA . PHE A 1 250 ? -10.874 -9.284 -13.253 1.00 72.75 250 PHE A CA 1
ATOM 2094 C C . PHE A 1 250 ? -12.193 -9.743 -12.611 1.00 72.75 250 PHE A C 1
ATOM 2096 O O . PHE A 1 250 ? -12.734 -10.757 -13.049 1.00 72.75 250 PHE A O 1
ATOM 2103 N N . LEU A 1 251 ? -12.713 -9.018 -11.616 1.00 69.31 251 LEU A N 1
ATOM 2104 C CA . LEU A 1 251 ? -14.018 -9.275 -10.993 1.00 69.31 251 LEU A CA 1
ATOM 2105 C C . LEU A 1 251 ? -15.168 -8.610 -11.757 1.00 69.31 251 LEU A C 1
ATOM 2107 O O . LEU A 1 251 ? -16.309 -9.026 -11.616 1.00 69.31 251 LEU A O 1
ATOM 2111 N N . LEU A 1 252 ? -14.872 -7.618 -12.602 1.00 62.19 252 LEU A N 1
ATOM 2112 C CA . LEU A 1 252 ? -15.866 -6.864 -13.375 1.00 62.19 252 LEU A CA 1
ATOM 2113 C C . LEU A 1 252 ? -16.362 -7.611 -14.630 1.00 62.19 252 LEU A C 1
ATOM 2115 O O . LEU A 1 252 ? -17.168 -7.077 -15.387 1.00 62.19 252 LEU A O 1
ATOM 2119 N N . LYS A 1 253 ? -15.891 -8.842 -14.887 1.00 53.22 253 LYS A N 1
ATOM 2120 C CA . LYS A 1 253 ? -16.352 -9.664 -16.018 1.00 53.22 253 LYS A CA 1
ATOM 2121 C C . LYS A 1 253 ? -17.661 -10.384 -15.686 1.00 53.22 253 LYS A C 1
ATOM 2123 O O . LYS A 1 253 ? -17.705 -11.610 -15.632 1.00 53.22 253 LYS A O 1
ATOM 2128 N N . GLU A 1 254 ? -18.738 -9.626 -15.546 1.00 47.62 254 GLU A N 1
ATOM 2129 C CA . GLU A 1 254 ? -20.075 -10.154 -15.801 1.00 47.62 254 GLU A CA 1
ATOM 2130 C C . GLU A 1 254 ? -20.232 -10.290 -17.321 1.00 47.62 254 GLU A C 1
ATOM 2132 O O . GLU A 1 254 ? -20.402 -9.306 -18.036 1.00 47.62 254 GLU A O 1
ATOM 2137 N N . LYS A 1 255 ? -20.156 -11.512 -17.860 1.00 39.56 255 LYS A N 1
ATOM 2138 C CA . LYS A 1 255 ? -21.003 -11.785 -19.024 1.00 39.56 255 LYS A CA 1
ATOM 2139 C C . LYS A 1 255 ? -22.396 -12.016 -18.445 1.00 39.56 255 LYS A C 1
ATOM 2141 O O . LYS A 1 255 ? -22.518 -12.925 -17.620 1.00 39.56 255 LYS A O 1
ATOM 2146 N N . PRO A 1 256 ? -23.418 -11.232 -18.830 1.00 40.44 256 PRO A N 1
ATOM 2147 C CA . PRO A 1 256 ? -24.787 -11.598 -18.523 1.00 40.44 256 PRO A CA 1
ATOM 2148 C C . PRO A 1 256 ? -24.988 -13.031 -19.009 1.00 40.44 256 PRO A C 1
ATOM 2150 O O . PRO A 1 256 ? -24.508 -13.389 -20.089 1.00 40.44 256 PRO A O 1
ATOM 2153 N N . PHE A 1 257 ? -25.648 -13.858 -18.205 1.00 39.41 257 PHE A N 1
ATOM 2154 C CA . PHE A 1 257 ? -26.203 -15.106 -18.703 1.00 39.41 257 PHE A CA 1
ATOM 2155 C C . PHE A 1 257 ? -27.133 -14.747 -19.869 1.00 39.41 257 PHE A C 1
ATOM 2157 O O . PHE A 1 257 ? -28.268 -14.329 -19.656 1.00 39.41 257 PHE A O 1
ATOM 2164 N N . GLU A 1 258 ? -26.648 -14.870 -21.103 1.00 39.50 258 GLU A N 1
ATOM 2165 C CA . GLU A 1 258 ? -27.527 -14.994 -22.255 1.00 39.50 258 GLU A CA 1
ATOM 2166 C C . GLU A 1 258 ? -28.203 -16.353 -22.105 1.00 39.50 258 GLU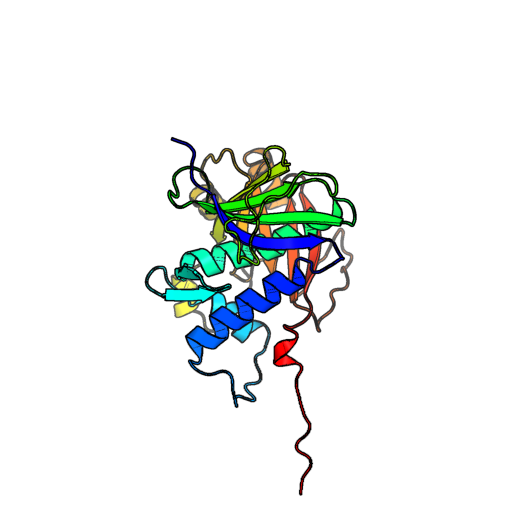 A C 1
ATOM 2168 O O . GLU A 1 258 ? -27.607 -17.409 -22.325 1.00 39.50 258 GLU A O 1
ATOM 2173 N N . SER A 1 259 ? -29.439 -16.307 -21.618 1.00 40.53 259 SER A N 1
ATOM 2174 C CA . SER A 1 259 ? -30.380 -17.412 -21.679 1.00 40.53 259 SER A CA 1
ATOM 2175 C C . SER A 1 259 ? -30.483 -17.870 -23.135 1.00 40.53 259 SER A C 1
ATOM 2177 O O . SER A 1 259 ? -31.052 -17.156 -23.964 1.00 40.53 259 SER A O 1
ATOM 2179 N N . THR A 1 260 ? -29.896 -19.027 -23.432 1.00 41.50 260 THR A N 1
ATOM 2180 C CA . THR A 1 260 ? -30.202 -19.808 -24.637 1.00 41.50 260 THR A CA 1
ATOM 2181 C C . THR A 1 260 ? -31.230 -20.867 -24.293 1.00 41.50 260 THR A C 1
ATOM 2183 O O . THR A 1 260 ? -31.191 -21.370 -23.146 1.00 41.50 260 THR A O 1
#